Protein AF-A0A938VMI1-F1 (afdb_monomer)

Mean predicted aligned error: 4.38 Å

Solvent-accessible surface area (backbone atoms only — not comparable to full-atom values): 13864 Å² total; per-residue (Å²): 64,53,80,68,52,25,64,48,48,68,56,38,28,66,54,37,40,50,48,39,72,76,61,40,61,69,42,35,24,39,23,45,60,39,69,79,63,48,70,39,73,60,75,95,63,90,83,39,82,90,48,67,55,62,82,53,53,84,80,51,62,68,60,43,76,45,71,30,40,32,30,40,41,29,43,37,35,27,70,81,70,51,75,49,75,51,79,45,64,76,64,71,83,75,93,75,87,87,85,48,73,48,81,55,93,64,24,40,38,40,53,58,58,85,87,49,41,47,69,55,41,37,26,51,62,93,50,94,60,60,46,53,59,69,62,52,48,65,76,42,78,80,64,64,50,56,72,67,55,10,62,71,65,72,44,48,69,73,63,53,40,95,60,56,61,70,58,41,52,53,47,51,52,52,47,56,53,49,47,50,53,50,19,71,75,69,70,48,82,58,94,79,41,74,68,53,53,49,50,13,46,37,53,50,48,25,25,48,34,6,32,76,66,73,42,73,33,47,42,65,36,40,73,73,52,79,51,40,70,60,55,52,54,34,33,54,75,72,70,49,83,133

pLDDT: mean 93.37, std 6.46, range [59.44, 98.81]

Secondary structure (DSSP, 8-state):
-GGG-HHHHHHHHHHHHHHHHHH--EEEEEEEEE---SEEE--SS--SGGGGGGGGGGGS-SEEEP-S-SEEEEEEEETTS-EEEEEEESS--SS-----EEEETTEEEE---TT--PPPEEEETT-SSPPPHHHHHHH-TT----HHHHHHHTSSS-S-----HHHHHHHHHHHHHHHHHHHHHH-PPPSS-HHHHHHHHHHHHHHHHHHHHTS-EEHHHHHTSSS-HHHHHHHHHHT---

Nearest PDB structures (foldseek):
  6jw7-assembly1_A  TM=7.180E-01  e=5.966E-07  Streptomyces kanamyceticus
  8y7p-assembly1_B  TM=7.232E-01  e=1.203E-06  Homo sapiens
  8y7p-assembly1_A  TM=6.885E-01  e=6.706E-07  Homo sapiens
  1rye-assembly1_B  TM=7.931E-01  e=8.276E-06  Zymomonas mobilis
  2ixa-assembly1_A  TM=5.334E-01  e=2.133E-03  Elizabethkingia meningoseptica

Foldseek 3Di:
DLLVCPDCRVPQLVVLLVCCVVVNAWWKKAKAFDADCQKDAQDPDQDDQVSVCVVCSVVDDRIDGDDDTQWMWMWTAGPVRDIDIDTGHNPDDDPDDDWDKDDDPQWIWTDPDPLFQDAIFTDGPPRPGTDDFVVVCVVVVPQFDDPLLQVLQVHGDGRGGDDDNVSSVVSVVVVVVVQVVVCVVPVDDRPCDPVSSLSSSLVSQQNVLSNVVVHMDTSVCSVVVVRQPSVVVSCVVVVHDD

Radius of gyration: 20.07 Å; Cα contacts (8 Å, |Δi|>4): 365; chains: 1; bounding box: 46×48×52 Å

Structure (mmCIF, N/CA/C/O backbone):
data_AF-A0A938VMI1-F1
#
_entry.id   AF-A0A938VMI1-F1
#
loop_
_atom_site.group_PDB
_atom_site.id
_atom_site.type_symbol
_atom_site.label_atom_id
_atom_site.label_alt_id
_atom_site.label_comp_id
_atom_site.label_asym_id
_atom_site.label_entity_id
_atom_site.label_seq_id
_atom_site.pdbx_PDB_ins_code
_atom_site.Cartn_x
_atom_site.Cartn_y
_atom_s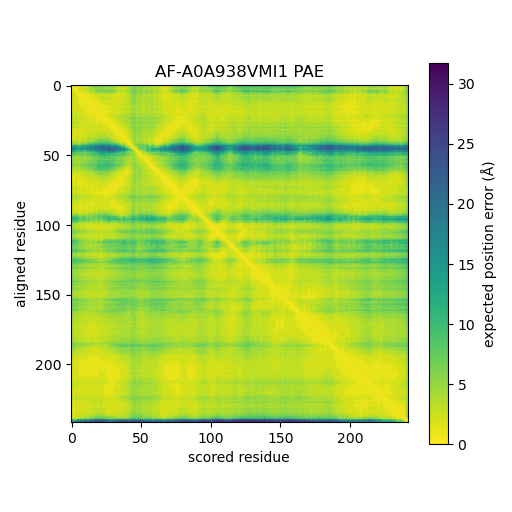ite.Cartn_z
_atom_site.occupancy
_atom_site.B_iso_or_equiv
_atom_site.auth_seq_id
_atom_site.auth_comp_id
_atom_site.auth_asym_id
_atom_site.auth_atom_id
_atom_site.pdbx_PDB_model_num
ATOM 1 N N . MET A 1 1 ? -5.163 6.632 17.325 1.00 88.19 1 MET A N 1
ATOM 2 C CA . MET A 1 1 ? -6.593 6.322 17.581 1.00 88.19 1 MET A CA 1
ATOM 3 C C . MET A 1 1 ? -7.317 5.953 16.284 1.00 88.19 1 MET A C 1
ATOM 5 O O . MET A 1 1 ? -6.674 6.039 15.243 1.00 88.19 1 MET A O 1
ATOM 9 N N . ARG A 1 2 ? -8.593 5.512 16.308 1.00 91.62 2 ARG A N 1
ATOM 10 C CA . ARG A 1 2 ? -9.396 5.252 15.080 1.00 91.62 2 ARG A CA 1
ATOM 11 C C . ARG A 1 2 ? -9.509 6.524 14.236 1.00 91.62 2 ARG A C 1
ATOM 13 O O . ARG A 1 2 ? -9.193 6.522 13.055 1.00 91.62 2 ARG A O 1
ATOM 20 N N . GLU A 1 3 ? -9.860 7.619 14.894 1.00 93.31 3 GLU A N 1
ATOM 21 C CA . GLU A 1 3 ? -10.013 8.971 14.358 1.00 93.31 3 GLU A CA 1
ATOM 22 C C . GLU A 1 3 ? -8.694 9.646 13.944 1.00 93.31 3 GLU A C 1
ATOM 24 O O . GLU A 1 3 ? -8.702 10.704 13.326 1.00 93.31 3 GLU A O 1
ATOM 29 N N . GLU A 1 4 ? -7.560 9.009 14.235 1.00 90.19 4 GLU A N 1
ATOM 30 C CA . GLU A 1 4 ? -6.220 9.436 13.813 1.00 90.19 4 GLU A CA 1
ATOM 31 C C . GLU A 1 4 ? -5.638 8.491 12.742 1.00 90.19 4 GLU A C 1
ATOM 33 O O . GLU A 1 4 ? -4.429 8.447 12.534 1.00 90.19 4 GLU A O 1
ATOM 38 N N . GLY A 1 5 ? -6.477 7.661 12.110 1.00 87.12 5 GLY A N 1
ATOM 39 C CA . GLY A 1 5 ? -6.099 6.729 11.043 1.00 87.12 5 GLY A CA 1
ATOM 40 C C . GLY A 1 5 ? -5.585 5.375 11.536 1.00 87.12 5 GLY A C 1
ATOM 41 O O . GLY A 1 5 ? -5.927 4.343 10.968 1.00 87.12 5 GLY A O 1
ATOM 42 N N . GLY A 1 6 ? -4.840 5.325 12.642 1.00 92.31 6 GLY A N 1
ATOM 43 C CA . GLY A 1 6 ? -4.289 4.068 13.157 1.00 92.31 6 GLY A CA 1
ATOM 44 C C . GLY A 1 6 ? -3.288 3.393 12.198 1.00 92.31 6 GLY A C 1
ATOM 45 O O . GLY A 1 6 ? -3.118 3.807 11.054 1.00 92.31 6 GLY A O 1
ATOM 46 N N . PRO A 1 7 ? -2.591 2.336 12.646 1.00 92.38 7 PRO A N 1
ATOM 47 C CA . PRO A 1 7 ? -1.470 1.781 11.883 1.00 92.38 7 PRO A CA 1
ATOM 48 C C . PRO A 1 7 ? -1.915 0.996 10.638 1.00 92.38 7 PRO A C 1
ATOM 50 O O . PRO A 1 7 ? -1.190 0.944 9.649 1.00 92.38 7 PRO A O 1
ATOM 53 N N . ILE A 1 8 ? -3.108 0.391 10.675 1.00 96.12 8 ILE A N 1
ATOM 54 C CA . ILE A 1 8 ? -3.644 -0.382 9.551 1.00 96.12 8 ILE A CA 1
ATOM 55 C C . ILE A 1 8 ? -4.000 0.518 8.371 1.00 96.12 8 ILE A C 1
ATOM 57 O O . ILE A 1 8 ? -3.700 0.146 7.243 1.00 96.12 8 ILE A O 1
ATOM 61 N N . LEU A 1 9 ? -4.603 1.690 8.600 1.00 95.12 9 LEU A N 1
ATOM 62 C CA . LEU A 1 9 ? -4.879 2.621 7.506 1.00 95.12 9 LEU A CA 1
ATOM 63 C C . LEU A 1 9 ? -3.581 3.236 6.984 1.00 95.12 9 LEU A C 1
ATOM 65 O O . LEU A 1 9 ? -3.351 3.195 5.783 1.00 95.12 9 LEU A O 1
ATOM 69 N N . ASP A 1 10 ? -2.721 3.723 7.882 1.00 92.44 10 ASP A N 1
ATOM 70 C CA . ASP A 1 10 ? -1.451 4.379 7.542 1.00 92.44 10 ASP A CA 1
ATOM 71 C C . ASP A 1 10 ? -0.562 3.507 6.638 1.00 92.44 10 ASP A C 1
ATOM 73 O O . ASP A 1 10 ? -0.126 3.932 5.573 1.00 92.44 10 ASP A O 1
ATOM 77 N N . VAL A 1 11 ? -0.361 2.237 7.004 1.00 91.12 11 VAL A N 1
ATOM 78 C CA . VAL A 1 11 ? 0.490 1.316 6.230 1.00 91.12 11 VAL A CA 1
ATOM 79 C C . VAL A 1 11 ? -0.291 0.580 5.141 1.00 91.12 11 VAL A C 1
ATOM 81 O O . VAL A 1 11 ? 0.245 0.255 4.075 1.00 91.12 11 VAL A O 1
ATOM 84 N N . GLY A 1 12 ? -1.559 0.270 5.401 1.00 94.88 12 GLY A N 1
ATOM 85 C CA . GLY A 1 12 ? -2.372 -0.564 4.526 1.00 94.88 12 GLY A CA 1
ATOM 86 C C . GLY A 1 12 ? -2.640 0.082 3.177 1.00 94.88 12 GLY A C 1
ATOM 87 O O . GLY A 1 12 ? -2.581 -0.618 2.168 1.00 94.88 12 GLY A O 1
ATOM 88 N N . VAL A 1 13 ? -2.851 1.401 3.129 1.00 95.81 13 VAL A N 1
ATOM 89 C CA . VAL A 1 13 ? -3.166 2.102 1.872 1.00 95.81 13 VAL A CA 1
ATOM 90 C C . VAL A 1 13 ? -2.062 1.964 0.829 1.00 95.81 13 VAL A C 1
ATOM 92 O O . VAL A 1 13 ? -2.366 1.772 -0.340 1.00 95.81 13 VAL A O 1
ATOM 95 N N . HIS A 1 14 ? -0.792 1.939 1.240 1.00 93.06 14 HIS A N 1
ATOM 96 C CA . HIS A 1 14 ? 0.329 1.720 0.323 1.00 93.06 14 HIS A CA 1
ATOM 97 C C . HIS A 1 14 ? 0.309 0.323 -0.315 1.00 93.06 14 HIS A C 1
ATOM 99 O O . HIS A 1 14 ? 0.722 0.148 -1.458 1.00 93.06 14 HIS A O 1
ATOM 105 N N . ASN A 1 15 ? -0.158 -0.688 0.422 1.00 93.88 15 ASN A N 1
ATOM 106 C CA . ASN A 1 15 ? -0.288 -2.047 -0.104 1.00 93.88 15 ASN A CA 1
ATOM 107 C C . ASN A 1 15 ? -1.552 -2.184 -0.962 1.00 93.88 15 ASN A C 1
ATOM 109 O O . ASN A 1 15 ? -1.525 -2.870 -1.980 1.00 93.88 15 ASN A O 1
ATOM 113 N N . ALA A 1 16 ? -2.646 -1.524 -0.570 1.00 96.38 16 ALA A N 1
ATOM 114 C CA . ALA A 1 16 ? -3.877 -1.486 -1.349 1.00 96.38 16 ALA A CA 1
ATOM 115 C C . ALA A 1 16 ? -3.666 -0.821 -2.714 1.00 96.38 16 ALA A C 1
ATOM 117 O O . ALA A 1 16 ? -4.091 -1.382 -3.719 1.00 96.38 16 ALA A O 1
ATOM 118 N N . ASP A 1 17 ? -2.966 0.312 -2.751 1.00 96.00 17 ASP A N 1
ATOM 119 C CA . ASP A 1 17 ? -2.591 1.012 -3.981 1.00 96.00 17 ASP A CA 1
ATOM 120 C C . ASP A 1 17 ? -1.840 0.087 -4.953 1.00 96.00 17 ASP A C 1
ATOM 122 O O . ASP A 1 17 ? -2.288 -0.133 -6.077 1.00 96.00 17 ASP A O 1
ATOM 126 N N . LEU A 1 18 ? -0.788 -0.595 -4.486 1.00 93.38 18 LEU A N 1
ATOM 127 C CA . LEU A 1 18 ? -0.074 -1.564 -5.321 1.00 93.38 18 LEU A CA 1
ATOM 128 C C . LEU A 1 18 ? -0.940 -2.724 -5.806 1.00 93.38 18 LEU A C 1
ATOM 130 O O . LEU A 1 18 ? -0.780 -3.180 -6.937 1.00 93.38 18 LEU A O 1
ATOM 134 N N . LEU A 1 19 ? -1.817 -3.252 -4.955 1.00 95.31 19 LEU A N 1
ATOM 135 C CA . LEU A 1 19 ? -2.710 -4.337 -5.351 1.00 95.31 19 LEU A CA 1
ATOM 136 C C . LEU A 1 19 ? -3.664 -3.878 -6.457 1.00 95.31 19 LEU A C 1
ATOM 138 O O . LEU A 1 19 ? -3.879 -4.623 -7.410 1.00 95.31 19 LE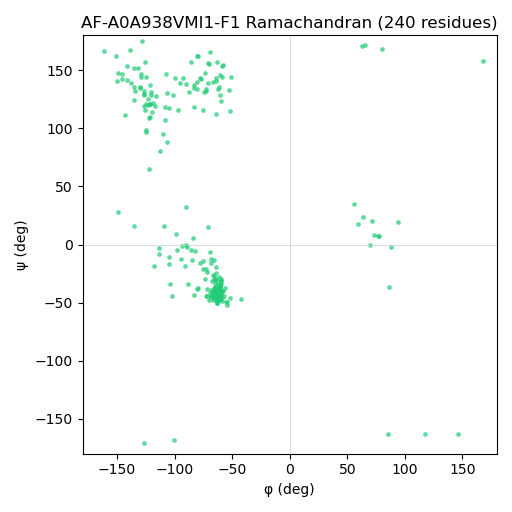U A O 1
ATOM 142 N N . LEU A 1 20 ? -4.192 -2.656 -6.362 1.00 96.69 20 LEU A N 1
ATOM 143 C CA . LEU A 1 20 ? -5.036 -2.064 -7.398 1.00 96.69 20 LEU A CA 1
ATOM 144 C C . LEU A 1 20 ? -4.249 -1.797 -8.686 1.00 96.69 20 LEU A C 1
ATOM 146 O O . LEU A 1 20 ? -4.737 -2.122 -9.767 1.00 96.69 20 LEU A O 1
ATOM 150 N N . TYR A 1 21 ? -3.021 -1.286 -8.580 1.00 95.06 21 TYR A N 1
ATOM 151 C CA . TYR A 1 21 ? -2.132 -1.065 -9.721 1.00 95.06 21 TYR A CA 1
ATOM 152 C C . TYR A 1 21 ? -1.804 -2.372 -10.460 1.00 95.06 21 TYR A C 1
ATOM 154 O O . TYR A 1 21 ? -1.886 -2.446 -11.686 1.00 95.06 21 TYR A O 1
ATOM 162 N N . LEU A 1 22 ? -1.463 -3.432 -9.719 1.00 93.12 22 LEU A N 1
ATOM 163 C CA . LEU A 1 22 ? -1.022 -4.706 -10.292 1.00 93.12 22 LEU A CA 1
ATOM 164 C C . LEU A 1 22 ? -2.177 -5.594 -10.771 1.00 93.12 22 LEU A C 1
ATOM 166 O O . LEU A 1 22 ? -2.030 -6.300 -11.768 1.00 93.12 22 LEU A O 1
ATOM 170 N N . LEU A 1 23 ? -3.298 -5.619 -10.044 1.00 95.38 23 LEU A N 1
ATOM 171 C CA . LEU A 1 23 ? -4.375 -6.603 -10.239 1.00 95.38 23 LEU A CA 1
ATOM 172 C C . LEU A 1 23 ? -5.683 -5.980 -10.751 1.00 95.38 23 LEU A C 1
ATOM 174 O O . LEU A 1 23 ? -6.607 -6.708 -11.137 1.00 95.38 23 LEU A O 1
ATOM 178 N N . GLY A 1 24 ? -5.748 -4.649 -10.804 1.00 96.19 24 GLY A N 1
ATOM 179 C CA . GLY A 1 24 ? -6.891 -3.883 -11.277 1.00 96.19 24 GLY A CA 1
ATOM 180 C C . GLY A 1 24 ? -7.955 -3.632 -10.201 1.00 96.19 24 GLY A C 1
ATOM 181 O O . GLY A 1 24 ? -7.702 -3.782 -9.005 1.00 96.19 24 GLY A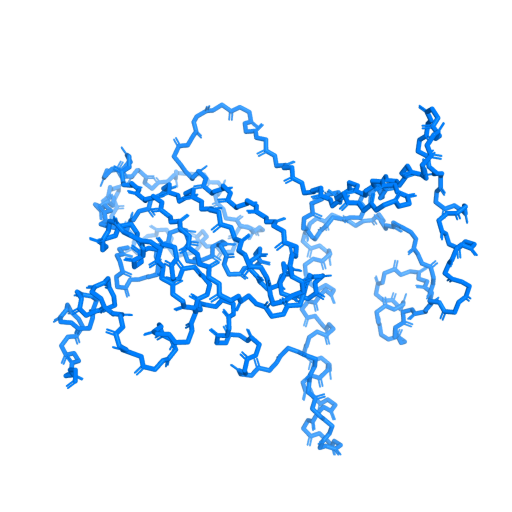 O 1
ATOM 182 N N . PRO A 1 25 ? -9.178 -3.244 -10.610 1.00 97.12 25 PRO A N 1
ATOM 183 C CA . PRO A 1 25 ? -10.235 -2.862 -9.680 1.00 97.12 25 PRO A CA 1
ATOM 184 C C . PRO A 1 25 ? -10.661 -4.002 -8.751 1.00 97.12 25 PRO A C 1
ATOM 186 O O . PRO A 1 25 ? -10.935 -5.125 -9.191 1.00 97.12 25 PRO A O 1
ATOM 189 N N . LEU A 1 26 ? -10.782 -3.693 -7.463 1.00 98.31 26 LEU A N 1
ATOM 190 C CA . LEU A 1 26 ? -11.306 -4.604 -6.455 1.00 98.31 26 LEU A CA 1
ATOM 191 C C . LEU A 1 26 ? -12.841 -4.566 -6.439 1.00 98.31 26 LEU A C 1
ATOM 193 O O . LEU A 1 26 ? -13.437 -3.497 -6.486 1.00 98.31 26 LEU A O 1
ATOM 197 N N . ARG A 1 27 ? -13.481 -5.735 -6.342 1.00 98.44 27 ARG A N 1
ATOM 198 C CA . ARG A 1 27 ? -14.946 -5.868 -6.320 1.00 98.44 27 ARG A CA 1
ATOM 199 C C . ARG A 1 27 ? -15.485 -6.117 -4.915 1.00 98.44 27 ARG A C 1
ATOM 201 O O . ARG A 1 27 ? -16.524 -5.582 -4.538 1.00 98.44 27 ARG A O 1
ATOM 208 N N . ARG A 1 28 ? -14.847 -7.004 -4.147 1.00 98.31 28 ARG A N 1
ATOM 209 C CA . ARG A 1 28 ? -15.366 -7.445 -2.843 1.00 98.31 28 ARG A CA 1
ATOM 210 C C . ARG A 1 28 ? -14.250 -7.811 -1.877 1.00 98.31 28 ARG A C 1
ATOM 212 O O . ARG A 1 28 ? -13.226 -8.346 -2.291 1.00 98.31 28 ARG A O 1
ATOM 219 N N . VAL A 1 29 ? -14.507 -7.571 -0.594 1.00 98.62 29 VAL A N 1
ATOM 220 C CA . VAL A 1 29 ? -13.624 -7.910 0.523 1.00 98.62 29 VAL A CA 1
ATOM 221 C C . VAL A 1 29 ? -14.368 -8.758 1.548 1.00 98.62 29 VAL A C 1
ATOM 223 O O . VAL A 1 29 ? -15.557 -8.545 1.789 1.00 98.62 29 VAL A O 1
ATOM 226 N N . SER A 1 30 ? -13.667 -9.710 2.160 1.00 98.69 30 SER A N 1
ATOM 227 C CA . SER A 1 30 ? -14.078 -10.360 3.406 1.00 98.69 30 SER A CA 1
ATOM 228 C C . SER A 1 30 ? -12.943 -10.238 4.416 1.00 98.69 30 SER A C 1
ATOM 230 O O . SER A 1 30 ? -11.870 -10.789 4.179 1.00 98.69 30 SER A O 1
ATOM 232 N N . GLY A 1 31 ? -13.165 -9.527 5.520 1.00 98.12 31 GLY A N 1
ATOM 233 C CA . GLY A 1 31 ? -12.114 -9.149 6.466 1.00 98.12 31 GLY A CA 1
ATOM 234 C C . GLY A 1 31 ? -12.381 -9.563 7.911 1.00 98.12 31 GLY A C 1
ATOM 235 O O . GLY A 1 31 ? -13.521 -9.753 8.328 1.00 98.12 31 GLY A O 1
ATOM 236 N N . GLN A 1 32 ? -11.301 -9.682 8.680 1.00 98.50 32 GLN A N 1
ATOM 237 C CA . GLN A 1 32 ? -11.298 -9.734 10.139 1.00 98.50 32 GLN A CA 1
ATOM 238 C C . GLN A 1 32 ? -10.275 -8.732 10.659 1.00 98.50 32 GLN A C 1
ATOM 240 O O . GLN A 1 32 ? -9.149 -8.673 10.166 1.00 98.50 32 GLN A O 1
ATOM 245 N N . ALA A 1 33 ? -10.661 -7.969 11.675 1.00 98.06 33 ALA A N 1
ATOM 246 C CA . ALA A 1 33 ? -9.811 -6.965 12.288 1.00 98.06 33 ALA A CA 1
ATOM 247 C C . ALA A 1 33 ? -9.788 -7.138 13.804 1.00 98.06 33 ALA A C 1
ATOM 249 O O . ALA A 1 33 ? -10.779 -7.548 14.414 1.00 98.06 33 ALA A O 1
ATOM 250 N N . ARG A 1 34 ? -8.650 -6.824 14.422 1.00 97.50 34 ARG A N 1
ATOM 251 C CA . ARG A 1 34 ? -8.477 -6.896 15.871 1.00 97.50 34 ARG A CA 1
ATOM 252 C C . ARG A 1 34 ? -7.554 -5.788 16.362 1.00 97.50 34 ARG A C 1
ATOM 254 O O . ARG A 1 34 ? -6.610 -5.406 15.680 1.00 97.50 34 ARG A O 1
ATOM 261 N N . LEU A 1 35 ? -7.838 -5.303 17.566 1.00 97.50 35 LEU A N 1
ATOM 262 C CA . LEU A 1 35 ? -6.883 -4.579 18.397 1.00 97.50 35 LEU A CA 1
ATOM 263 C C . LEU A 1 35 ? -6.276 -5.572 19.395 1.00 97.50 35 LEU A C 1
ATOM 265 O O . LEU A 1 35 ? -6.998 -6.146 20.216 1.00 97.50 35 LEU A O 1
ATOM 269 N N . SER A 1 36 ? -4.974 -5.808 19.289 1.00 96.94 36 SER A N 1
ATOM 270 C CA . SER A 1 36 ? -4.212 -6.698 20.161 1.00 96.94 36 SER A CA 1
ATOM 271 C C . SER A 1 36 ? -3.371 -5.929 21.180 1.00 96.94 36 SER A C 1
ATOM 273 O O . SER A 1 36 ? -3.247 -6.400 22.307 1.00 96.94 36 SER A O 1
ATOM 275 N N . GLU A 1 37 ? -2.852 -4.748 20.825 1.00 96.00 37 GLU A N 1
ATOM 276 C CA . GLU A 1 37 ? -2.005 -3.911 21.688 1.00 96.00 37 GLU A CA 1
ATOM 277 C C . GLU A 1 37 ? -2.737 -2.602 22.063 1.00 96.00 37 GLU A C 1
ATOM 279 O O . GLU A 1 37 ? -2.514 -1.556 21.432 1.00 96.00 37 GLU A O 1
ATOM 284 N N . PRO A 1 38 ? -3.645 -2.638 23.065 1.00 95.81 38 PRO A N 1
ATOM 285 C CA . PRO A 1 38 ? -4.455 -1.486 23.468 1.00 95.81 38 PRO A CA 1
ATOM 286 C C . PRO A 1 38 ? -3.659 -0.416 24.223 1.00 95.81 38 PRO A C 1
ATOM 288 O O . PRO A 1 38 ? -4.076 0.736 24.249 1.00 95.81 38 PRO A O 1
ATOM 291 N N . GLU A 1 39 ? -2.512 -0.762 24.809 1.00 95.38 39 GLU A N 1
ATOM 292 C CA . GLU A 1 39 ? -1.617 0.182 25.481 1.00 95.38 39 GLU A CA 1
ATOM 293 C C . GLU A 1 39 ? -0.244 0.140 24.816 1.00 95.38 39 GLU A C 1
ATOM 295 O O . GLU A 1 39 ? 0.401 -0.905 24.769 1.00 95.38 39 GLU A O 1
ATOM 300 N N . ARG A 1 40 ? 0.220 1.278 24.296 1.00 91.00 40 ARG A N 1
ATOM 301 C CA . ARG A 1 40 ? 1.471 1.358 23.532 1.00 91.00 40 ARG A CA 1
ATOM 302 C C . ARG A 1 40 ? 2.446 2.308 24.195 1.00 91.00 40 ARG A C 1
ATOM 304 O O . ARG A 1 40 ? 2.107 3.451 24.489 1.00 91.00 40 ARG A O 1
ATOM 311 N N . LEU A 1 41 ? 3.670 1.841 24.403 1.00 89.38 41 LEU A N 1
ATOM 312 C CA . LEU A 1 41 ? 4.745 2.659 24.953 1.00 89.38 41 LEU A CA 1
ATOM 313 C C . LEU A 1 41 ? 5.356 3.526 23.856 1.00 89.38 41 LEU A C 1
ATOM 315 O O . LEU A 1 41 ? 5.695 3.019 22.787 1.00 89.38 41 LEU A O 1
ATOM 319 N N . VAL A 1 42 ? 5.566 4.812 24.137 1.00 86.12 42 VAL A N 1
ATOM 320 C CA . VAL A 1 42 ? 6.331 5.677 23.233 1.00 86.12 42 VAL A CA 1
ATOM 321 C C . VAL A 1 42 ? 7.823 5.353 23.379 1.00 86.12 42 VAL A C 1
ATOM 323 O O . VAL A 1 42 ? 8.399 5.547 24.460 1.00 86.12 42 VAL A O 1
ATOM 326 N N . PRO A 1 43 ? 8.480 4.847 22.319 1.00 80.94 43 PRO A N 1
ATOM 327 C CA . PRO A 1 43 ? 9.865 4.410 22.397 1.00 80.94 43 PRO A CA 1
ATOM 328 C C . PRO A 1 43 ? 10.822 5.584 22.648 1.00 80.94 43 PRO A C 1
ATOM 330 O O . PRO A 1 43 ? 10.716 6.663 22.060 1.00 80.94 43 PRO A O 1
ATOM 333 N N . GLN A 1 44 ? 11.820 5.340 23.500 1.00 74.50 44 GLN A N 1
ATOM 334 C CA . GLN A 1 44 ? 12.831 6.328 23.905 1.00 74.50 44 GLN A CA 1
ATOM 335 C C . GLN A 1 44 ? 14.015 6.444 22.916 1.00 74.50 44 GLN A C 1
ATOM 337 O O . GLN A 1 44 ? 14.971 7.165 23.187 1.00 74.50 44 GLN A O 1
ATOM 342 N N . GLY A 1 45 ? 13.968 5.748 21.770 1.00 68.62 45 GLY A N 1
ATOM 343 C CA . GLY A 1 45 ? 15.026 5.707 20.748 1.00 68.62 45 GLY A CA 1
ATOM 344 C C . GLY A 1 45 ? 14.536 6.059 19.339 1.00 68.62 45 GLY A C 1
ATOM 345 O O . GLY A 1 45 ? 13.399 6.510 19.167 1.00 68.62 45 GLY A O 1
ATOM 346 N N . ALA A 1 46 ? 15.395 5.866 18.333 1.00 61.81 46 ALA A N 1
ATOM 347 C CA . ALA A 1 46 ? 15.036 6.064 16.929 1.00 61.81 46 ALA A CA 1
ATOM 348 C C . ALA A 1 46 ? 13.950 5.060 16.522 1.00 61.81 46 ALA A C 1
ATOM 350 O O . ALA A 1 46 ? 14.185 3.854 16.500 1.00 61.81 46 ALA A O 1
ATOM 351 N N . ALA A 1 47 ? 12.750 5.565 16.249 1.00 65.56 47 ALA A N 1
ATOM 352 C CA . ALA A 1 47 ? 11.563 4.747 15.993 1.00 65.56 47 ALA A CA 1
ATOM 353 C C . ALA A 1 47 ? 10.756 5.233 14.782 1.00 65.56 47 ALA A C 1
ATOM 355 O O . ALA A 1 47 ? 9.593 4.882 14.630 1.00 65.56 47 ALA A O 1
ATOM 356 N N . SER A 1 48 ? 11.353 6.077 13.936 1.00 71.69 48 SER A N 1
ATOM 357 C CA . SER A 1 48 ? 10.673 6.662 12.781 1.00 71.69 48 SER A CA 1
ATOM 358 C C . SER A 1 48 ? 11.489 6.540 11.501 1.00 71.69 48 SER A C 1
ATOM 360 O O . SER A 1 48 ? 12.722 6.525 11.579 1.00 71.69 48 SER A O 1
ATOM 362 N N . PRO A 1 49 ? 10.833 6.492 10.324 1.00 70.56 49 PRO A N 1
ATOM 363 C CA . PRO A 1 49 ? 11.520 6.526 9.038 1.00 70.56 49 PRO A CA 1
ATOM 364 C C . PRO A 1 49 ? 12.486 7.715 8.973 1.00 70.56 49 PRO A C 1
ATOM 366 O O . PRO A 1 49 ? 12.085 8.873 9.094 1.00 70.56 49 PRO A O 1
ATOM 369 N N . GLY A 1 50 ? 13.786 7.421 8.880 1.00 73.00 50 GLY A N 1
ATOM 370 C CA . GLY A 1 50 ? 14.843 8.436 8.844 1.00 73.00 50 GLY A CA 1
ATOM 371 C C . GLY A 1 50 ? 14.914 9.376 10.060 1.00 73.00 50 GLY A C 1
ATOM 372 O O . GLY A 1 50 ? 15.506 10.444 9.939 1.00 73.00 50 GLY A O 1
ATOM 373 N N . GLY A 1 51 ? 14.307 9.028 11.204 1.00 80.25 51 GLY A N 1
ATOM 374 C CA . GLY A 1 51 ? 14.286 9.872 12.409 1.00 80.25 51 GLY A CA 1
ATOM 375 C C . GLY A 1 51 ? 13.290 11.043 12.366 1.00 80.25 51 GLY A C 1
ATOM 376 O O . GLY A 1 51 ? 13.284 11.881 13.268 1.00 80.25 51 GLY A O 1
ATOM 377 N N . PHE A 1 52 ? 12.432 11.126 11.341 1.00 81.44 52 PHE A N 1
ATOM 378 C CA . PHE A 1 52 ? 11.567 12.287 11.104 1.00 81.44 52 PHE A CA 1
ATOM 379 C C . PHE A 1 52 ? 10.631 12.633 12.276 1.00 81.44 52 PHE A C 1
ATOM 381 O O . PHE A 1 52 ? 10.445 13.813 12.588 1.00 81.44 52 PHE A O 1
ATOM 388 N N . TYR A 1 53 ? 10.055 11.629 12.947 1.00 82.00 53 TYR A N 1
ATOM 389 C CA . TYR A 1 53 ? 9.069 11.863 14.010 1.00 82.00 53 TYR A CA 1
ATOM 390 C C . TYR A 1 53 ? 9.688 12.109 15.389 1.00 82.00 53 TYR A C 1
ATOM 392 O O . TYR A 1 53 ? 8.971 12.449 16.327 1.00 82.00 53 TYR A O 1
ATOM 400 N N . GLU A 1 54 ? 11.011 12.005 15.542 1.00 85.81 54 GLU A N 1
ATOM 401 C CA . GLU A 1 54 ? 11.666 12.174 16.846 1.00 85.81 54 GLU A CA 1
ATOM 402 C C . GLU A 1 54 ? 11.418 13.555 17.461 1.00 85.81 54 GLU A C 1
ATOM 404 O O . GLU A 1 54 ? 11.308 13.681 18.681 1.00 85.81 54 GLU A O 1
ATOM 409 N N . ARG A 1 55 ? 11.264 14.579 16.613 1.00 85.69 55 ARG A N 1
ATOM 410 C CA . ARG A 1 55 ? 10.952 15.951 17.034 1.00 85.69 55 ARG A CA 1
ATOM 411 C C . ARG A 1 55 ? 9.589 16.096 17.716 1.00 85.69 55 ARG A C 1
ATOM 413 O O . ARG A 1 55 ? 9.431 17.013 18.506 1.00 85.69 55 ARG A O 1
ATOM 420 N N . PHE A 1 56 ? 8.643 15.198 17.434 1.00 84.94 56 PHE A N 1
ATOM 421 C CA . PHE A 1 56 ? 7.301 15.208 18.021 1.00 84.94 56 PHE A CA 1
ATOM 422 C C . PHE A 1 56 ? 7.206 14.332 19.275 1.00 84.94 56 PHE A C 1
ATOM 424 O O . PHE A 1 56 ? 6.157 14.268 19.900 1.00 84.94 56 PHE A O 1
ATOM 431 N N . ARG A 1 57 ? 8.286 13.643 19.684 1.00 83.25 57 ARG A N 1
ATOM 432 C CA . ARG A 1 57 ? 8.251 12.696 20.815 1.00 83.25 57 ARG A CA 1
ATOM 433 C C . ARG A 1 57 ? 7.741 13.342 22.108 1.00 83.25 57 ARG A C 1
ATOM 435 O O . ARG A 1 57 ? 7.039 12.690 22.869 1.00 83.25 57 ARG A O 1
ATOM 442 N N . GLY A 1 58 ? 8.102 14.604 22.351 1.00 84.94 58 GLY A N 1
ATOM 443 C CA . GLY A 1 58 ? 7.669 15.352 23.535 1.00 84.94 58 GLY A CA 1
ATOM 444 C C . GLY A 1 58 ? 6.176 15.691 23.554 1.00 84.94 58 GLY A C 1
ATOM 445 O O . GLY A 1 58 ? 5.656 16.006 24.621 1.00 84.94 58 GLY A O 1
ATOM 446 N N . ASP A 1 59 ? 5.499 15.591 22.409 1.00 88.81 59 ASP A N 1
ATOM 447 C CA . ASP A 1 59 ? 4.074 15.899 22.270 1.00 88.81 59 ASP A CA 1
ATOM 448 C C . ASP A 1 59 ? 3.189 14.699 22.643 1.00 88.81 59 ASP A C 1
ATOM 450 O O . ASP A 1 59 ? 1.986 14.855 22.851 1.00 88.81 59 ASP A O 1
ATOM 454 N N . PHE A 1 60 ? 3.773 13.501 22.762 1.00 85.31 60 PHE A N 1
ATOM 455 C CA . PHE A 1 60 ? 3.043 12.279 23.086 1.00 85.31 60 PHE A CA 1
ATOM 456 C C . PHE A 1 60 ? 3.165 11.904 24.570 1.00 85.31 60 PHE A C 1
ATOM 458 O O . PHE A 1 60 ? 4.238 12.036 25.169 1.00 85.31 60 PHE A O 1
ATOM 465 N N . PRO A 1 61 ? 2.090 11.369 25.181 1.00 90.31 61 PRO A N 1
ATOM 466 C CA . PRO A 1 61 ? 2.182 10.765 26.504 1.00 90.31 61 PRO A CA 1
ATOM 467 C C . PRO A 1 61 ? 3.103 9.538 26.470 1.00 90.31 61 PRO A C 1
ATOM 469 O O . PRO A 1 61 ? 3.259 8.892 25.439 1.00 90.31 61 PRO A O 1
ATOM 472 N N . ALA A 1 62 ? 3.672 9.156 27.616 1.00 89.56 62 ALA A N 1
ATOM 473 C CA . ALA A 1 62 ? 4.542 7.976 27.701 1.00 89.56 62 ALA A CA 1
ATOM 474 C C . ALA A 1 62 ? 3.838 6.669 27.279 1.00 89.56 62 ALA A C 1
ATOM 476 O O . ALA A 1 62 ? 4.488 5.752 26.773 1.00 89.56 62 ALA A O 1
ATOM 477 N N . VAL A 1 63 ? 2.519 6.606 27.487 1.00 92.56 63 VAL A N 1
ATOM 478 C CA . VAL A 1 63 ? 1.647 5.503 27.080 1.00 92.56 63 VAL A CA 1
ATOM 479 C C . VAL A 1 63 ? 0.489 6.072 26.269 1.00 92.56 63 VAL A C 1
ATOM 481 O O . VAL A 1 63 ? -0.196 6.986 26.727 1.00 92.56 63 VAL A O 1
ATOM 484 N N . VAL A 1 64 ? 0.261 5.512 25.087 1.00 91.75 64 VAL A N 1
ATOM 485 C CA . VAL A 1 64 ? -0.881 5.812 24.223 1.00 91.75 64 VAL A CA 1
ATOM 486 C C . VAL A 1 64 ? -1.906 4.694 24.371 1.00 91.75 64 VAL A C 1
ATOM 488 O O . VAL A 1 64 ? -1.570 3.520 24.226 1.00 91.75 64 VAL A O 1
ATOM 491 N N . GLN A 1 65 ? -3.155 5.061 24.644 1.00 94.75 65 GLN A N 1
ATOM 492 C CA . GLN A 1 65 ? -4.288 4.138 24.602 1.00 94.75 65 GLN A CA 1
ATOM 493 C C . GLN A 1 65 ? -4.741 4.033 23.150 1.00 94.75 65 GLN A C 1
ATOM 495 O O . GLN A 1 65 ? -5.087 5.048 22.565 1.00 94.75 65 GLN A O 1
ATOM 500 N N . ALA A 1 66 ? -4.690 2.855 22.541 1.00 95.31 66 ALA A N 1
ATOM 501 C CA . ALA A 1 66 ? -5.073 2.651 21.151 1.00 95.31 66 ALA A CA 1
ATOM 502 C C . ALA A 1 66 ? -6.528 2.179 21.046 1.00 95.31 66 ALA A C 1
ATOM 504 O O . ALA A 1 66 ? -6.975 1.324 21.802 1.00 95.31 66 ALA A O 1
ATOM 505 N N . THR A 1 67 ? -7.259 2.708 20.065 1.00 95.12 67 THR A N 1
ATOM 506 C CA . THR A 1 67 ? -8.630 2.277 19.723 1.00 95.12 67 THR A CA 1
ATOM 507 C C . THR A 1 67 ? -8.743 1.704 18.308 1.00 95.12 67 THR A C 1
ATOM 509 O O . THR A 1 67 ? -9.703 0.999 17.992 1.00 95.12 67 THR A O 1
ATOM 512 N N . ALA A 1 68 ? -7.766 1.998 17.444 1.00 96.44 68 ALA A N 1
ATOM 513 C CA . ALA A 1 68 ? -7.706 1.482 16.080 1.00 96.44 68 ALA A CA 1
ATOM 514 C C . ALA A 1 68 ? -7.153 0.053 16.059 1.00 96.44 68 ALA A C 1
ATOM 516 O O . ALA A 1 68 ? -6.166 -0.195 16.755 1.00 96.44 68 ALA A O 1
ATOM 517 N N . PRO A 1 69 ? -7.705 -0.852 15.232 1.00 97.31 69 PRO A N 1
ATOM 518 C CA . PRO A 1 69 ? -7.109 -2.161 14.996 1.00 97.31 69 PRO A CA 1
ATOM 519 C C . PRO A 1 69 ? -5.625 -2.068 14.613 1.00 97.31 69 PRO A C 1
ATOM 521 O O . PRO A 1 69 ? -5.200 -1.138 13.925 1.00 97.31 69 PRO A O 1
ATOM 524 N N . ASP A 1 70 ? -4.841 -3.040 15.066 1.00 97.06 70 ASP A N 1
ATOM 525 C CA . ASP A 1 70 ? -3.447 -3.271 14.663 1.00 97.06 70 ASP A CA 1
ATOM 526 C C . ASP A 1 70 ? -3.265 -4.579 13.899 1.00 97.06 70 ASP A C 1
ATOM 528 O O . ASP A 1 70 ? -2.174 -4.838 13.399 1.00 97.06 70 ASP A O 1
ATOM 532 N N . ILE A 1 71 ? -4.332 -5.359 13.747 1.00 97.75 71 ILE A N 1
ATOM 533 C CA . ILE A 1 71 ? -4.367 -6.547 12.908 1.00 97.75 71 ILE A CA 1
ATOM 534 C C . ILE A 1 71 ? -5.543 -6.423 11.943 1.00 97.75 71 ILE A C 1
ATOM 536 O O . ILE A 1 71 ? -6.675 -6.187 12.372 1.00 97.75 71 ILE A O 1
ATOM 540 N N . LEU A 1 72 ? -5.282 -6.623 10.653 1.00 98.38 72 LEU A N 1
ATOM 541 C CA . LEU A 1 72 ? -6.275 -6.793 9.598 1.00 98.38 72 LEU A CA 1
ATOM 542 C C . LEU A 1 72 ? -5.851 -7.957 8.704 1.00 98.38 72 LEU A C 1
ATOM 544 O O . LEU A 1 72 ? -4.761 -7.959 8.138 1.00 98.38 72 LEU A O 1
ATOM 548 N N . MET A 1 73 ? -6.736 -8.934 8.554 1.00 98.25 73 MET A N 1
ATOM 549 C CA . MET A 1 73 ? -6.583 -10.044 7.619 1.00 98.25 73 MET A CA 1
ATOM 550 C C . MET A 1 73 ? -7.791 -10.045 6.702 1.00 98.25 73 MET A C 1
ATOM 552 O O . MET A 1 73 ? -8.926 -10.057 7.184 1.00 98.25 73 MET A O 1
ATOM 556 N N . MET A 1 74 ? -7.577 -10.015 5.391 1.00 98.50 74 MET A N 1
ATOM 557 C CA . MET A 1 74 ? -8.689 -9.970 4.454 1.00 98.50 74 MET A CA 1
ATOM 558 C C . MET A 1 74 ? -8.431 -10.718 3.156 1.00 98.50 74 MET A C 1
ATOM 560 O O . MET A 1 74 ? -7.346 -10.670 2.581 1.00 98.50 74 MET A O 1
ATOM 564 N N . HIS A 1 75 ? -9.492 -11.361 2.682 1.00 98.62 75 HIS A N 1
ATOM 565 C CA . HIS A 1 75 ? -9.574 -11.935 1.354 1.00 98.62 75 HIS A CA 1
ATOM 566 C C . HIS A 1 75 ? -10.130 -10.903 0.373 1.00 98.62 75 HIS A C 1
ATOM 568 O O . HIS A 1 75 ? -11.093 -10.191 0.681 1.00 98.62 75 HIS A O 1
ATOM 574 N N . LEU A 1 76 ? -9.527 -10.852 -0.809 1.00 98.69 76 LEU A N 1
ATOM 575 C CA . LEU A 1 76 ? -9.772 -9.857 -1.841 1.00 98.69 76 LEU A CA 1
ATOM 576 C C . LEU A 1 76 ? -10.255 -10.542 -3.115 1.00 98.69 76 LEU A C 1
ATOM 578 O O . LEU A 1 76 ? -9.628 -11.483 -3.597 1.00 98.69 76 LEU A O 1
ATOM 582 N N . GLU A 1 77 ? -11.340 -10.038 -3.694 1.00 98.62 77 GLU A N 1
ATOM 583 C CA . GLU A 1 77 ? -11.860 -10.508 -4.974 1.00 98.62 77 GLU A CA 1
ATOM 584 C C . GLU A 1 77 ? -11.872 -9.360 -5.982 1.00 98.62 77 GLU A C 1
ATOM 586 O O . GLU A 1 77 ? -12.631 -8.397 -5.837 1.00 98.62 77 GLU A O 1
ATOM 591 N N . PHE A 1 78 ? -11.047 -9.475 -7.020 1.00 98.56 78 PHE A N 1
ATOM 592 C CA . PHE A 1 78 ? -10.897 -8.465 -8.064 1.00 98.56 78 PHE A CA 1
ATOM 593 C C . PHE A 1 78 ? -11.938 -8.638 -9.174 1.00 98.56 78 PHE A C 1
ATOM 595 O O . PHE A 1 78 ? -12.473 -9.728 -9.396 1.00 98.56 78 PHE A O 1
ATOM 602 N N . ALA A 1 79 ? -12.226 -7.561 -9.905 1.00 98.00 79 ALA A N 1
ATOM 603 C CA . ALA A 1 79 ? -13.156 -7.577 -11.035 1.00 98.00 79 ALA A CA 1
ATOM 604 C C . ALA A 1 79 ? -12.697 -8.520 -12.164 1.00 98.00 79 ALA A C 1
ATOM 606 O O . ALA A 1 79 ? -13.524 -9.099 -12.865 1.00 98.00 79 ALA A O 1
ATOM 607 N N . SER A 1 80 ? -11.383 -8.723 -12.294 1.00 96.44 80 SER A N 1
ATOM 608 C CA . SER A 1 80 ? -10.755 -9.670 -13.223 1.00 96.44 80 SER A CA 1
ATOM 609 C C . SER A 1 80 ? -10.999 -11.145 -12.873 1.00 96.44 80 SER A C 1
ATOM 611 O O . SER A 1 80 ? -10.713 -12.019 -13.688 1.00 96.44 80 SER A O 1
ATOM 613 N N . GLY A 1 81 ? -11.516 -11.440 -11.674 1.00 96.44 81 GLY A N 1
ATOM 614 C CA . GLY A 1 81 ? -11.639 -12.798 -11.137 1.00 96.44 81 GLY A CA 1
ATOM 615 C C . GLY A 1 81 ? -10.402 -13.281 -10.376 1.00 96.44 81 GLY A C 1
ATOM 616 O O . GLY A 1 81 ? -10.435 -14.377 -9.821 1.00 96.44 81 GLY A O 1
ATOM 617 N N . VAL A 1 82 ? -9.338 -12.470 -10.309 1.00 97.25 82 VAL A N 1
ATOM 618 C CA . VAL A 1 82 ? -8.175 -12.735 -9.452 1.00 97.25 82 VAL A CA 1
ATOM 619 C C . VAL A 1 82 ? -8.596 -12.696 -7.982 1.00 97.25 82 VAL A C 1
ATOM 621 O O . VAL A 1 82 ? -9.433 -11.883 -7.574 1.00 97.25 82 VAL A O 1
ATOM 624 N N . TRP A 1 83 ? -7.999 -13.576 -7.184 1.00 97.31 83 TRP A N 1
ATOM 625 C CA . TRP A 1 83 ? -8.116 -13.573 -5.732 1.00 97.31 83 TRP A CA 1
ATOM 626 C C . TRP A 1 83 ? -6.814 -13.111 -5.094 1.00 97.31 83 TRP A C 1
ATOM 628 O O . TRP A 1 83 ? -5.731 -13.399 -5.600 1.00 97.31 83 TRP A O 1
ATOM 638 N N . GLY A 1 84 ? -6.933 -12.420 -3.968 1.00 96.94 84 GLY A N 1
ATOM 639 C CA . GLY A 1 84 ? -5.802 -11.964 -3.176 1.00 96.94 84 GLY A CA 1
ATOM 640 C C . GLY A 1 84 ? -6.039 -12.143 -1.685 1.00 96.94 84 GLY A C 1
ATOM 641 O O . GLY A 1 84 ? -7.156 -12.385 -1.225 1.00 96.94 84 GLY A O 1
ATOM 642 N N . GLU A 1 85 ? -4.964 -11.995 -0.929 1.00 97.38 85 GLU A N 1
ATOM 643 C CA . GLU A 1 85 ? -4.982 -11.944 0.523 1.00 97.38 85 GLU A CA 1
ATOM 644 C C . GLU A 1 85 ? -4.089 -10.786 0.964 1.00 97.38 85 GLU A C 1
ATOM 646 O O . GLU A 1 85 ? -2.972 -10.638 0.466 1.00 97.38 85 GLU A O 1
ATOM 651 N N . LEU A 1 86 ? -4.592 -9.957 1.879 1.00 96.88 86 LEU A N 1
ATOM 652 C CA . LEU A 1 86 ? -3.789 -8.952 2.564 1.00 96.88 86 LEU A CA 1
ATOM 653 C C . LEU A 1 86 ? -3.808 -9.245 4.060 1.00 96.88 86 LEU A C 1
ATOM 655 O O . LEU A 1 86 ? -4.869 -9.272 4.686 1.00 96.88 86 LEU A O 1
ATOM 659 N N . VAL A 1 87 ? -2.616 -9.439 4.619 1.00 96.44 87 VAL A N 1
ATOM 660 C CA . VAL A 1 87 ? -2.386 -9.594 6.054 1.00 96.44 87 VAL A CA 1
ATOM 661 C C . VAL A 1 87 ? -1.510 -8.444 6.517 1.00 96.44 87 VAL A C 1
ATOM 663 O O . VAL A 1 87 ? -0.382 -8.278 6.058 1.00 96.44 87 VAL A O 1
ATOM 666 N N . LEU A 1 88 ? -2.045 -7.658 7.439 1.00 96.19 88 LEU A N 1
ATOM 667 C CA . LEU A 1 88 ? -1.356 -6.587 8.133 1.00 96.19 88 LEU A CA 1
ATOM 668 C C . LEU A 1 88 ? -1.432 -6.911 9.621 1.00 96.19 88 LEU A C 1
ATOM 670 O O . LEU A 1 88 ? -2.509 -6.859 10.206 1.00 96.19 88 LEU A O 1
ATOM 674 N N . ASP A 1 89 ? -0.304 -7.271 10.220 1.00 95.62 89 ASP A N 1
ATOM 675 C CA . ASP A 1 89 ? -0.198 -7.523 11.655 1.00 95.62 89 ASP A CA 1
ATOM 676 C C . ASP A 1 89 ? 0.904 -6.634 12.232 1.00 95.62 89 ASP A C 1
ATOM 678 O O . ASP A 1 89 ? 2.096 -6.926 12.142 1.00 95.62 89 ASP A O 1
ATOM 682 N N . MET A 1 90 ? 0.475 -5.504 12.787 1.00 93.00 90 MET A N 1
ATOM 683 C CA . MET A 1 90 ? 1.328 -4.488 13.398 1.00 93.00 90 MET A CA 1
ATOM 684 C C . MET A 1 90 ? 1.546 -4.745 14.897 1.00 93.00 90 MET A C 1
ATOM 686 O O . MET A 1 90 ? 2.237 -3.965 15.552 1.00 93.00 90 MET A O 1
ATOM 690 N N . ALA A 1 91 ? 0.950 -5.814 15.436 1.00 93.38 91 ALA A N 1
ATOM 691 C CA . ALA A 1 91 ? 1.094 -6.262 16.818 1.00 93.38 91 ALA A CA 1
ATOM 692 C C . ALA A 1 91 ? 1.992 -7.506 16.947 1.00 93.38 91 ALA A C 1
ATOM 694 O O . ALA A 1 91 ? 2.365 -7.891 18.056 1.00 93.38 91 ALA A O 1
ATOM 695 N N . ALA A 1 92 ? 2.346 -8.149 15.832 1.00 91.75 92 ALA A N 1
ATOM 696 C CA . ALA A 1 92 ? 3.194 -9.329 15.821 1.00 91.75 92 ALA A CA 1
ATOM 697 C C . ALA A 1 92 ? 4.581 -9.049 16.420 1.00 91.75 92 ALA A C 1
ATOM 699 O O . ALA A 1 92 ? 5.314 -8.154 15.996 1.00 91.75 92 ALA A O 1
ATOM 700 N N . HIS A 1 93 ? 4.980 -9.894 17.372 1.00 89.06 93 HIS A N 1
ATOM 701 C CA . HIS A 1 93 ? 6.312 -9.873 17.976 1.00 89.06 93 HIS A CA 1
ATOM 702 C C . HIS A 1 93 ? 7.261 -10.824 17.238 1.00 89.06 93 HIS A C 1
ATOM 704 O O . HIS A 1 93 ? 6.881 -11.931 16.855 1.00 89.06 93 HIS A O 1
ATOM 710 N N . GLY A 1 94 ? 8.530 -10.433 17.106 1.00 89.25 94 GLY A N 1
ATOM 711 C CA . GLY A 1 94 ? 9.589 -11.260 16.519 1.00 89.25 94 GLY A CA 1
ATOM 712 C C . GLY A 1 94 ? 10.192 -10.657 15.253 1.00 89.25 94 GLY A C 1
ATOM 713 O O . GLY A 1 94 ? 10.055 -9.467 14.991 1.00 89.25 94 GLY A O 1
ATOM 714 N N . ALA A 1 95 ? 10.896 -11.481 14.471 1.00 81.19 95 ALA A N 1
ATOM 715 C CA . ALA A 1 95 ? 11.635 -11.025 13.289 1.00 81.19 95 ALA A CA 1
ATOM 716 C C . ALA A 1 95 ? 10.739 -10.477 12.157 1.00 81.19 95 ALA A C 1
ATOM 718 O O . ALA A 1 95 ? 11.250 -9.835 11.241 1.00 81.19 95 ALA A O 1
ATOM 719 N N . GLY A 1 96 ? 9.425 -10.718 12.231 1.00 81.12 96 GLY A N 1
ATOM 720 C CA . GLY A 1 96 ? 8.466 -10.368 11.189 1.00 81.12 96 GLY A CA 1
ATOM 721 C C . GLY A 1 96 ? 8.685 -11.149 9.890 1.00 81.12 96 GLY A C 1
ATOM 722 O O . GLY A 1 96 ? 9.662 -11.879 9.718 1.00 81.12 96 GLY A O 1
ATOM 723 N N . SER A 1 97 ? 7.749 -11.003 8.959 1.00 81.44 97 SER A N 1
ATOM 724 C CA . SER A 1 97 ? 7.911 -11.429 7.570 1.00 81.44 97 SER A CA 1
ATOM 725 C C . SER A 1 97 ? 7.080 -10.511 6.684 1.00 81.44 97 SER A C 1
ATOM 727 O O . SER A 1 97 ? 5.972 -10.133 7.055 1.00 81.44 97 SER A O 1
ATOM 729 N N . ALA A 1 98 ? 7.617 -10.150 5.524 1.00 82.75 98 ALA A N 1
ATOM 730 C CA . ALA A 1 98 ? 6.892 -9.431 4.488 1.00 82.75 98 ALA A CA 1
ATOM 731 C C . ALA A 1 98 ? 6.977 -10.271 3.218 1.00 82.75 98 ALA A C 1
ATOM 733 O O . ALA A 1 98 ? 8.071 -10.601 2.763 1.00 82.75 98 ALA A O 1
ATOM 734 N N . THR A 1 99 ? 5.822 -10.670 2.697 1.00 88.19 99 THR A N 1
ATOM 735 C CA . THR A 1 99 ? 5.717 -11.517 1.511 1.00 88.19 99 THR A CA 1
ATOM 736 C C . THR A 1 99 ? 4.803 -10.823 0.516 1.00 88.19 99 THR A C 1
ATOM 738 O O . THR A 1 99 ? 3.634 -10.589 0.808 1.00 88.19 99 THR A O 1
ATOM 741 N N . HIS A 1 100 ? 5.340 -10.508 -0.659 1.00 91.81 100 HIS A N 1
ATOM 742 C CA . HIS A 1 100 ? 4.615 -9.879 -1.758 1.00 91.81 100 HIS A CA 1
ATOM 743 C C . HIS A 1 100 ? 4.776 -10.767 -2.984 1.00 91.81 100 HIS A C 1
ATOM 745 O O . HIS A 1 100 ? 5.820 -10.749 -3.632 1.00 91.81 100 HIS A O 1
ATOM 751 N N . VAL A 1 101 ? 3.772 -11.598 -3.258 1.00 94.19 101 VAL A N 1
ATOM 752 C CA . VAL A 1 101 ? 3.862 -12.628 -4.296 1.00 94.19 101 VAL A CA 1
ATOM 753 C C . VAL A 1 101 ? 2.654 -12.558 -5.210 1.00 94.19 101 VAL A C 1
ATOM 755 O O . VAL A 1 101 ? 1.519 -12.493 -4.745 1.00 94.19 101 VAL A O 1
ATOM 758 N N . VAL A 1 102 ? 2.910 -12.625 -6.513 1.00 95.38 102 VAL A N 1
ATOM 759 C CA . VAL A 1 102 ? 1.884 -12.764 -7.543 1.00 95.38 102 VAL A CA 1
ATOM 760 C C . VAL A 1 102 ? 2.082 -14.100 -8.244 1.00 95.38 102 VAL A C 1
ATOM 762 O O . VAL A 1 102 ? 3.173 -14.418 -8.717 1.00 95.38 102 VAL A O 1
ATOM 765 N N . TYR A 1 103 ? 1.008 -14.879 -8.317 1.00 95.75 103 TYR A N 1
ATOM 766 C CA . TYR A 1 103 ? 0.957 -16.121 -9.077 1.00 95.75 103 TYR A CA 1
ATOM 767 C C . TYR A 1 103 ? 0.125 -15.899 -10.336 1.00 95.75 103 TYR A C 1
ATOM 769 O O . TYR A 1 103 ? -0.992 -15.388 -10.267 1.00 95.75 103 TYR A O 1
ATOM 777 N N . GLY A 1 104 ? 0.671 -16.296 -11.478 1.00 95.19 104 GLY A N 1
ATOM 778 C CA . GLY A 1 104 ? -0.007 -16.292 -12.765 1.00 95.19 104 GLY A CA 1
ATOM 779 C C . GLY A 1 104 ? 0.107 -17.649 -13.449 1.00 95.19 104 GLY A C 1
ATOM 780 O O . GLY A 1 104 ? 0.795 -18.552 -12.980 1.00 95.19 104 GLY A O 1
ATOM 781 N N . ASN A 1 105 ? -0.559 -17.784 -14.593 1.00 94.88 105 ASN A N 1
ATOM 782 C CA . ASN A 1 105 ? -0.527 -19.030 -15.363 1.00 94.88 105 ASN A CA 1
ATOM 783 C C . ASN A 1 105 ? 0.865 -19.336 -15.934 1.00 94.88 105 ASN A C 1
ATOM 785 O O . ASN A 1 105 ? 1.218 -20.499 -16.073 1.00 94.88 105 ASN A O 1
ATOM 789 N N . ASP A 1 106 ? 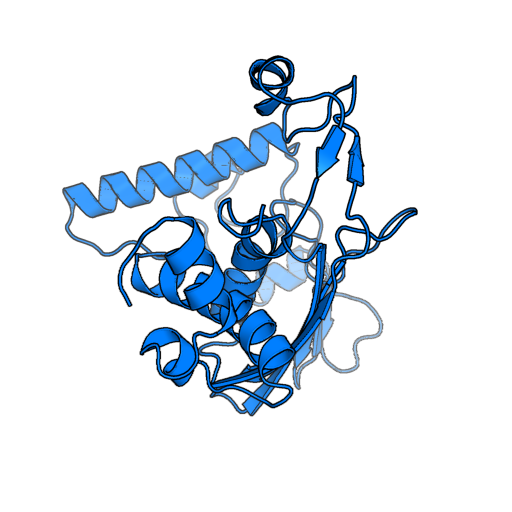1.650 -18.298 -16.231 1.00 95.50 106 ASP A N 1
ATOM 790 C CA . ASP A 1 106 ? 2.974 -18.430 -16.850 1.00 95.50 106 ASP A CA 1
ATOM 791 C C . ASP A 1 106 ? 4.119 -18.353 -15.834 1.00 95.50 106 ASP A C 1
ATOM 793 O O . ASP A 1 106 ? 5.287 -18.257 -16.225 1.00 95.50 106 ASP A O 1
ATOM 797 N N . GLY A 1 107 ? 3.808 -18.361 -14.534 1.00 95.94 107 GLY A N 1
ATOM 798 C CA . GLY A 1 107 ? 4.829 -18.324 -13.502 1.00 95.94 107 GLY A CA 1
ATOM 799 C C . GLY A 1 107 ? 4.463 -17.572 -12.230 1.00 95.94 107 GLY A C 1
ATOM 800 O O . GLY A 1 107 ? 3.305 -17.284 -11.929 1.00 95.94 107 GLY A O 1
ATOM 801 N N . ARG A 1 108 ? 5.505 -17.243 -11.472 1.00 95.62 108 ARG A N 1
ATOM 802 C CA . ARG A 1 108 ? 5.444 -16.579 -10.170 1.00 95.62 108 ARG A CA 1
ATOM 803 C C . ARG A 1 108 ? 6.381 -15.377 -10.133 1.00 95.62 108 ARG A C 1
ATOM 805 O O . ARG A 1 108 ? 7.484 -15.425 -10.677 1.00 95.62 108 ARG A O 1
ATOM 812 N N . LEU A 1 109 ? 5.949 -14.335 -9.436 1.00 95.06 109 LEU A N 1
ATOM 813 C CA . LEU A 1 109 ? 6.691 -13.108 -9.186 1.00 95.06 109 LEU A CA 1
ATOM 814 C C . LEU A 1 109 ? 6.772 -12.845 -7.679 1.00 95.06 109 LEU A C 1
ATOM 816 O O . LEU A 1 109 ? 5.735 -12.644 -7.052 1.00 95.06 109 LEU A O 1
ATOM 820 N N . ASP A 1 110 ? 7.983 -12.769 -7.131 1.00 93.62 110 ASP A N 1
ATOM 821 C CA . ASP A 1 110 ? 8.225 -12.312 -5.758 1.00 93.62 110 ASP A CA 1
ATOM 822 C C . ASP A 1 110 ? 8.801 -10.898 -5.792 1.00 93.62 110 ASP A C 1
ATOM 824 O O . ASP A 1 110 ? 9.895 -10.659 -6.317 1.00 93.62 110 ASP A O 1
ATOM 828 N N . LEU A 1 111 ? 8.053 -9.959 -5.219 1.00 90.62 111 LEU A N 1
ATOM 829 C CA . LEU A 1 111 ? 8.438 -8.560 -5.122 1.00 90.62 111 LEU A CA 1
ATOM 830 C C . LEU A 1 111 ? 9.359 -8.358 -3.901 1.00 90.62 111 LEU A C 1
ATOM 832 O O . LEU A 1 111 ? 9.038 -8.822 -2.805 1.00 90.62 111 LEU A O 1
ATOM 836 N N . PRO A 1 112 ? 10.470 -7.614 -4.041 1.00 86.69 112 PRO A N 1
ATOM 837 C CA . PRO A 1 112 ? 11.478 -7.414 -2.991 1.00 86.69 112 PRO A CA 1
ATOM 838 C C . PRO A 1 112 ? 11.043 -6.521 -1.810 1.00 86.69 112 PRO A C 1
ATOM 840 O O . PRO A 1 112 ? 11.884 -6.058 -1.032 1.00 86.69 112 PRO A O 1
ATOM 843 N N . GLY A 1 113 ? 9.744 -6.259 -1.667 1.00 81.12 113 GLY A N 1
ATOM 844 C CA . GLY A 1 113 ? 9.181 -5.282 -0.742 1.00 81.12 113 GLY A CA 1
ATOM 845 C C . GLY A 1 113 ? 9.247 -3.836 -1.252 1.00 81.12 113 GLY A C 1
ATOM 846 O O . GLY A 1 113 ? 9.912 -3.506 -2.234 1.00 81.12 113 GLY A O 1
ATOM 847 N N . MET A 1 114 ? 8.530 -2.958 -0.553 1.00 80.25 114 MET A N 1
ATOM 848 C CA . MET A 1 114 ? 8.315 -1.558 -0.934 1.00 80.25 114 MET A CA 1
ATOM 849 C C . MET A 1 114 ? 9.567 -0.698 -0.783 1.00 80.25 114 MET A C 1
ATOM 851 O O . MET A 1 114 ? 10.241 -0.777 0.244 1.00 80.25 114 MET A O 1
ATOM 855 N N . ARG A 1 115 ? 9.818 0.193 -1.754 1.00 84.38 115 ARG A N 1
ATOM 856 C CA . ARG A 1 115 ? 10.913 1.188 -1.716 1.00 84.38 115 ARG A CA 1
ATOM 857 C C . ARG A 1 115 ? 12.296 0.554 -1.502 1.00 84.38 115 ARG A C 1
ATOM 859 O O . ARG A 1 115 ? 13.150 1.108 -0.812 1.00 84.38 115 ARG A O 1
ATOM 866 N N . ARG A 1 116 ? 12.504 -0.642 -2.066 1.00 85.12 116 ARG A N 1
ATOM 867 C CA . ARG A 1 116 ? 13.779 -1.367 -2.017 1.00 85.12 116 ARG A CA 1
ATOM 868 C C . ARG A 1 116 ? 14.299 -1.631 -3.418 1.00 85.12 116 ARG A C 1
ATOM 870 O O . ARG A 1 116 ? 13.560 -2.072 -4.288 1.00 85.12 116 ARG A O 1
ATOM 877 N N . GLY A 1 117 ? 15.598 -1.436 -3.600 1.00 88.25 117 GLY A N 1
ATOM 878 C CA . GLY A 1 117 ? 16.310 -1.800 -4.820 1.00 88.25 117 GLY A CA 1
ATOM 879 C C . GLY A 1 117 ? 16.870 -3.219 -4.775 1.00 88.25 117 GLY A C 1
ATOM 880 O O . GLY A 1 117 ? 17.946 -3.455 -5.308 1.00 88.25 117 GLY A O 1
ATOM 881 N N . LEU A 1 118 ? 16.207 -4.155 -4.087 1.00 89.44 118 LEU A N 1
ATOM 882 C CA . LEU A 1 118 ? 16.641 -5.557 -4.061 1.00 89.44 118 LEU A CA 1
ATOM 883 C C . LEU A 1 118 ? 16.167 -6.288 -5.335 1.00 89.44 118 LEU A C 1
ATOM 885 O O . LEU A 1 118 ? 15.276 -5.788 -6.020 1.00 89.44 118 LEU A O 1
ATOM 889 N N . PRO A 1 119 ? 16.750 -7.450 -5.680 1.00 85.94 119 PRO A N 1
ATOM 890 C CA . PRO A 1 119 ? 16.373 -8.179 -6.888 1.00 85.94 119 PRO A CA 1
ATOM 891 C C . PRO A 1 119 ? 14.908 -8.629 -6.886 1.00 85.94 119 PRO A C 1
ATOM 893 O O . PRO A 1 119 ? 14.419 -9.190 -5.905 1.00 85.94 119 PRO A O 1
ATOM 896 N N . LEU A 1 120 ? 14.244 -8.441 -8.025 1.00 89.81 120 LEU A N 1
ATOM 897 C CA . LEU A 1 120 ? 12.972 -9.079 -8.350 1.00 89.81 120 LEU A CA 1
ATOM 898 C C . LEU A 1 120 ? 13.214 -10.558 -8.662 1.00 89.81 120 LEU A C 1
ATOM 900 O O . LEU A 1 120 ? 14.111 -10.870 -9.443 1.00 89.81 120 LEU A O 1
ATOM 904 N N . SER A 1 121 ? 12.409 -11.464 -8.105 1.00 93.00 121 SER A N 1
ATOM 905 C CA . SER A 1 121 ? 12.530 -12.890 -8.435 1.00 93.00 121 SER A CA 1
ATOM 906 C C . SER A 1 121 ? 11.349 -13.340 -9.288 1.00 93.00 121 SER A C 1
ATOM 908 O O . SER A 1 121 ? 10.197 -13.252 -8.871 1.00 93.00 121 SER A O 1
ATOM 910 N N . VAL A 1 122 ? 11.643 -13.800 -10.506 1.00 95.81 122 VAL A N 1
ATOM 911 C CA . VAL A 1 122 ? 10.639 -14.230 -11.488 1.00 95.81 122 VAL A CA 1
ATOM 912 C C . VAL A 1 122 ? 10.895 -15.681 -11.853 1.00 95.81 122 VAL A C 1
ATOM 914 O O . VAL A 1 122 ? 11.955 -15.989 -12.390 1.00 95.81 122 VAL A O 1
ATOM 917 N N . TRP A 1 123 ? 9.925 -16.559 -11.628 1.00 97.25 123 TRP A N 1
ATOM 918 C CA . TRP A 1 123 ? 9.972 -17.952 -12.069 1.00 97.25 123 TRP A CA 1
ATOM 919 C C . TRP A 1 123 ? 8.985 -18.145 -13.210 1.00 97.25 123 TRP A C 1
ATOM 921 O O . TRP A 1 123 ? 7.784 -18.162 -12.948 1.00 97.25 123 TRP A O 1
ATOM 931 N N . PRO A 1 124 ? 9.448 -18.297 -14.461 1.00 96.94 124 PRO A N 1
ATOM 932 C CA . PRO A 1 124 ? 8.607 -18.804 -15.534 1.00 96.94 124 PRO A CA 1
ATOM 933 C C . PRO A 1 124 ? 8.054 -20.187 -15.181 1.00 96.94 124 PRO A C 1
ATOM 935 O O . PRO A 1 124 ? 8.687 -20.932 -14.429 1.00 96.94 124 PRO A O 1
ATOM 938 N N . ASP A 1 125 ? 6.910 -20.550 -15.753 1.00 95.69 125 ASP A N 1
ATOM 939 C CA . ASP A 1 125 ? 6.312 -21.864 -15.525 1.00 95.69 125 ASP A CA 1
ATOM 940 C C . ASP A 1 125 ? 7.308 -23.006 -15.811 1.00 95.69 125 ASP A C 1
ATOM 942 O O . ASP A 1 125 ? 8.045 -23.003 -16.802 1.00 95.69 125 ASP A O 1
ATOM 946 N N . GLY A 1 126 ? 7.371 -23.960 -14.882 1.00 92.94 126 GLY A N 1
ATOM 947 C CA . GLY A 1 126 ? 8.300 -25.091 -14.907 1.00 92.94 126 GLY A CA 1
ATOM 948 C C . GLY A 1 126 ? 9.786 -24.766 -14.683 1.00 92.94 126 GLY A C 1
ATOM 949 O O . GLY A 1 126 ? 10.599 -25.694 -14.685 1.00 92.94 126 GLY A O 1
ATOM 950 N N . ALA A 1 127 ? 10.179 -23.502 -14.483 1.00 94.25 127 ALA A N 1
ATOM 951 C CA . ALA A 1 127 ? 11.577 -23.148 -14.243 1.00 94.25 127 ALA A CA 1
ATOM 952 C C . ALA A 1 127 ? 12.024 -23.539 -12.816 1.00 94.25 127 ALA A C 1
ATOM 954 O O . ALA A 1 127 ? 11.350 -23.185 -11.848 1.00 94.25 127 ALA A O 1
ATOM 955 N N . PRO A 1 128 ? 13.175 -24.224 -12.650 1.00 93.88 128 PRO A N 1
ATOM 956 C CA . PRO A 1 128 ? 13.662 -24.628 -11.329 1.00 93.88 128 PRO A CA 1
ATOM 957 C C . PRO A 1 128 ? 14.264 -23.466 -10.523 1.00 93.88 128 PRO A C 1
ATOM 959 O O . PRO A 1 128 ? 14.340 -23.551 -9.303 1.00 93.88 128 PRO A O 1
ATOM 962 N N . GLU A 1 129 ? 14.684 -22.392 -11.194 1.00 95.88 129 GLU A N 1
ATOM 963 C CA . GLU A 1 129 ? 15.393 -21.246 -10.617 1.00 95.88 129 GLU A CA 1
ATOM 964 C C . GLU A 1 129 ? 14.807 -19.931 -11.160 1.00 95.88 129 GLU A C 1
ATOM 966 O O . GLU A 1 129 ? 14.296 -19.922 -12.289 1.00 95.88 129 GLU A O 1
ATOM 971 N N . PRO A 1 130 ? 14.879 -18.820 -10.401 1.00 96.00 130 PRO A N 1
ATOM 972 C CA . PRO A 1 130 ? 14.392 -17.533 -10.875 1.00 96.00 130 PRO A CA 1
ATOM 973 C C . PRO A 1 130 ? 15.287 -16.964 -11.983 1.00 96.00 130 PRO A C 1
ATOM 975 O O . PRO A 1 130 ? 16.487 -17.235 -12.064 1.00 96.00 130 PRO A O 1
ATOM 978 N N . LEU A 1 131 ? 14.707 -16.108 -12.820 1.00 95.94 131 LEU A N 1
ATOM 979 C CA . LEU A 1 131 ? 15.448 -15.300 -13.781 1.00 95.94 131 LEU A CA 1
ATOM 980 C C . LEU A 1 131 ? 16.377 -14.318 -13.058 1.00 95.94 131 LEU A C 1
ATOM 982 O O . LEU A 1 131 ? 15.992 -13.692 -12.074 1.00 95.94 131 LEU A O 1
ATOM 986 N N . GLY A 1 132 ? 17.581 -14.128 -13.599 1.00 94.44 132 GLY A N 1
ATOM 987 C CA . GLY A 1 132 ? 18.448 -13.017 -13.208 1.00 94.44 132 GLY A CA 1
ATOM 988 C C . GLY A 1 132 ? 18.043 -11.699 -13.879 1.00 94.44 132 GLY A C 1
ATOM 989 O O . GLY A 1 132 ? 17.388 -11.702 -14.922 1.00 94.44 132 GLY A O 1
ATOM 990 N N . ASP A 1 133 ? 18.512 -10.577 -13.328 1.00 94.75 133 ASP A N 1
ATOM 991 C CA . ASP A 1 133 ? 18.222 -9.202 -13.769 1.00 94.75 133 ASP A CA 1
ATOM 992 C C . ASP A 1 133 ? 18.233 -8.996 -15.296 1.00 94.75 133 ASP A C 1
ATOM 994 O O . ASP A 1 133 ? 17.317 -8.393 -15.856 1.00 94.75 133 ASP A O 1
ATOM 998 N N . ALA A 1 134 ? 19.262 -9.499 -15.988 1.00 95.06 134 ALA A N 1
ATOM 999 C CA . ALA A 1 134 ? 19.395 -9.336 -17.437 1.00 95.06 134 ALA A CA 1
ATOM 1000 C C . ALA A 1 134 ? 18.260 -10.038 -18.202 1.00 95.06 134 ALA A C 1
ATOM 1002 O O . ALA A 1 134 ? 17.639 -9.432 -19.072 1.00 95.06 134 ALA A O 1
ATOM 1003 N N . ALA A 1 135 ? 17.933 -11.276 -17.821 1.00 95.31 135 ALA A N 1
ATOM 1004 C CA . ALA A 1 135 ? 16.856 -12.049 -18.434 1.00 95.31 135 ALA A CA 1
ATOM 1005 C C . ALA A 1 135 ? 15.472 -11.448 -18.136 1.00 95.31 135 ALA A C 1
ATOM 1007 O O . ALA A 1 135 ? 14.573 -11.524 -18.971 1.00 95.31 135 ALA A O 1
ATOM 1008 N N . ILE A 1 136 ? 15.296 -10.811 -16.972 1.00 94.81 136 ILE A N 1
ATOM 1009 C CA . ILE A 1 136 ? 14.086 -10.035 -16.661 1.00 94.81 136 ILE A CA 1
ATOM 1010 C C . ILE A 1 136 ? 13.967 -8.848 -17.625 1.00 94.81 136 ILE A C 1
ATOM 1012 O O . ILE A 1 136 ? 12.932 -8.675 -18.264 1.00 94.81 136 ILE A O 1
ATOM 1016 N N . LEU A 1 137 ? 15.028 -8.055 -17.797 1.00 95.19 137 LEU A N 1
ATOM 1017 C CA . LEU A 1 137 ? 15.008 -6.889 -18.688 1.00 95.19 137 LEU A CA 1
ATOM 1018 C C . LEU A 1 137 ? 14.816 -7.259 -20.169 1.00 95.19 137 LEU A C 1
ATOM 1020 O O . LEU A 1 137 ? 14.218 -6.477 -20.913 1.00 95.19 137 LEU A O 1
ATOM 1024 N N . GLU A 1 138 ? 15.281 -8.434 -20.597 1.00 96.00 138 GLU A N 1
ATOM 1025 C CA . GLU A 1 138 ? 15.032 -8.983 -21.938 1.00 96.00 138 GLU A CA 1
ATOM 1026 C C . GLU A 1 138 ? 13.546 -9.282 -22.194 1.00 96.00 138 GLU A C 1
ATOM 1028 O O . GLU A 1 138 ? 13.087 -9.156 -23.329 1.00 96.00 138 GLU A O 1
ATOM 1033 N N . ARG A 1 139 ? 12.767 -9.619 -21.153 1.00 94.06 139 ARG A N 1
ATOM 1034 C CA . ARG A 1 139 ? 11.309 -9.827 -21.260 1.00 94.06 139 ARG A CA 1
ATOM 1035 C C . ARG A 1 139 ? 10.541 -8.523 -21.466 1.00 94.06 139 ARG A C 1
ATOM 1037 O O . ARG A 1 139 ? 9.445 -8.547 -22.019 1.00 94.06 139 ARG A O 1
ATOM 1044 N N . VAL A 1 140 ? 11.118 -7.395 -21.055 1.00 94.81 140 VAL A N 1
ATOM 1045 C CA . VAL A 1 140 ? 10.527 -6.054 -21.165 1.00 94.81 140 VAL A CA 1
ATOM 1046 C C . VAL A 1 140 ? 11.438 -5.119 -21.977 1.00 94.81 140 VAL A C 1
ATOM 1048 O O . VAL A 1 140 ? 11.960 -4.121 -21.469 1.00 94.81 140 VAL A O 1
ATOM 1051 N N . PRO A 1 141 ? 11.657 -5.395 -23.278 1.00 96.06 141 PRO A N 1
ATOM 1052 C CA . PRO A 1 141 ? 12.628 -4.654 -24.088 1.00 96.06 141 PRO A CA 1
ATOM 1053 C C . PRO A 1 141 ? 12.264 -3.171 -24.271 1.00 96.0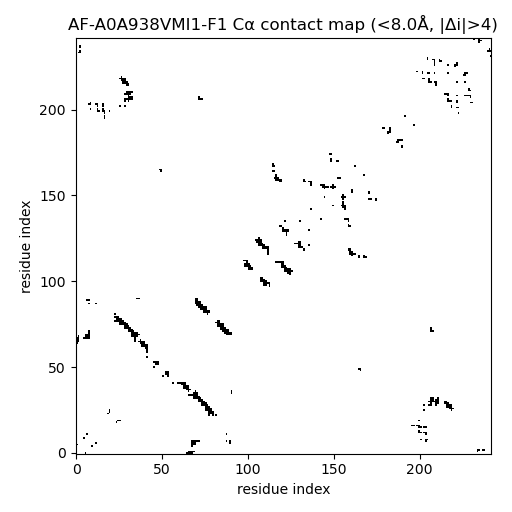6 141 PRO A C 1
ATOM 1055 O O . PRO A 1 141 ? 13.136 -2.361 -24.569 1.00 96.06 141 PRO A O 1
ATOM 1058 N N . GLN A 1 142 ? 10.995 -2.809 -24.061 1.00 96.69 142 GLN A N 1
ATOM 1059 C CA . GLN A 1 142 ? 10.485 -1.441 -24.191 1.00 96.69 142 GLN A CA 1
ATOM 1060 C C . GLN A 1 142 ? 10.461 -0.666 -22.865 1.00 96.69 142 GLN A C 1
ATOM 1062 O O . GLN A 1 142 ? 10.296 0.547 -22.890 1.00 96.69 142 GLN A O 1
ATOM 1067 N N . PHE A 1 143 ? 10.641 -1.333 -21.719 1.00 95.75 143 PHE A N 1
ATOM 1068 C CA . PHE A 1 143 ? 10.628 -0.677 -20.408 1.00 95.75 143 PHE A CA 1
ATOM 1069 C C . PHE A 1 143 ? 11.716 0.397 -20.320 1.00 95.75 143 PHE A C 1
ATOM 1071 O O . PHE A 1 143 ? 12.892 0.101 -20.525 1.00 95.75 143 PHE A O 1
ATOM 1078 N N . GLN A 1 144 ? 11.354 1.633 -20.012 1.00 96.31 144 GLN A N 1
ATOM 1079 C CA . GLN A 1 144 ? 12.308 2.691 -19.706 1.00 96.31 144 GLN A CA 1
ATOM 1080 C C . GLN A 1 144 ? 11.750 3.545 -18.579 1.00 96.31 144 GLN A C 1
ATOM 1082 O O . GLN A 1 144 ? 10.551 3.804 -18.532 1.00 96.31 144 GLN A O 1
ATOM 1087 N N . LEU A 1 145 ? 12.635 3.960 -17.680 1.00 95.38 145 LEU A N 1
ATOM 1088 C CA . LEU A 1 145 ? 12.326 4.936 -16.649 1.00 95.38 145 LEU A CA 1
ATOM 1089 C C . LEU A 1 145 ? 12.223 6.329 -17.273 1.00 95.38 145 LEU A C 1
ATOM 1091 O O . LEU A 1 145 ? 12.950 6.649 -18.218 1.00 95.38 145 LEU A O 1
ATOM 1095 N N . GLU A 1 146 ? 11.352 7.165 -16.712 1.00 93.75 146 GLU A N 1
ATOM 1096 C CA . GLU A 1 146 ? 11.277 8.580 -17.076 1.00 93.75 146 GLU A CA 1
ATOM 1097 C C . GLU A 1 146 ? 12.619 9.294 -16.831 1.00 93.75 146 GLU A C 1
ATOM 1099 O O . GLU A 1 146 ? 13.381 8.873 -15.956 1.00 93.75 146 GLU A O 1
ATOM 1104 N N . PRO A 1 147 ? 12.927 10.386 -17.561 1.00 95.25 147 PRO A N 1
ATOM 1105 C CA . PRO A 1 147 ? 14.238 11.033 -17.503 1.00 95.25 147 PRO A CA 1
ATOM 1106 C C . PRO A 1 147 ? 14.717 11.386 -16.088 1.00 95.25 147 PRO A C 1
ATOM 1108 O O . PRO A 1 147 ? 15.853 11.061 -15.741 1.00 95.25 147 PRO A O 1
ATOM 1111 N N . LEU A 1 148 ? 13.856 11.987 -15.257 1.00 95.88 148 LEU A N 1
ATOM 1112 C CA . LEU A 1 148 ? 14.211 12.335 -13.877 1.00 95.88 148 LEU A CA 1
ATOM 1113 C C . LEU A 1 148 ? 14.463 11.080 -13.030 1.00 95.88 148 LEU A C 1
ATOM 1115 O O . LEU A 1 148 ? 15.464 10.997 -12.323 1.00 95.88 148 LEU A O 1
ATOM 1119 N N . VAL A 1 149 ? 13.591 10.076 -13.130 1.00 95.94 149 VAL A N 1
ATOM 1120 C CA . VAL A 1 149 ? 13.737 8.814 -12.389 1.00 95.94 149 VAL A CA 1
ATOM 1121 C C . VAL A 1 149 ? 15.037 8.114 -12.783 1.00 95.94 149 VAL A C 1
ATOM 1123 O O . VAL A 1 149 ? 15.790 7.654 -11.925 1.00 95.94 149 VAL A O 1
ATOM 1126 N N . ALA A 1 150 ? 15.349 8.087 -14.078 1.00 96.88 150 ALA A N 1
ATOM 1127 C CA . ALA A 1 150 ? 16.590 7.536 -14.596 1.00 96.88 150 ALA A CA 1
ATOM 1128 C C . ALA A 1 150 ? 17.823 8.251 -14.022 1.00 96.88 150 ALA A C 1
ATOM 1130 O O . ALA A 1 150 ? 18.785 7.589 -13.629 1.00 96.88 150 ALA A O 1
ATOM 1131 N N . GLU A 1 151 ? 17.799 9.582 -13.935 1.00 96.62 151 GLU A N 1
ATOM 1132 C CA . GLU A 1 151 ? 18.874 10.377 -13.334 1.00 96.62 151 GLU A CA 1
ATOM 1133 C C . GLU A 1 151 ? 19.044 10.065 -11.839 1.00 96.62 151 GLU A C 1
ATOM 1135 O O . GLU A 1 151 ? 20.149 9.764 -11.378 1.00 96.62 151 GLU A O 1
ATOM 1140 N N . LEU A 1 152 ? 17.942 10.055 -11.086 1.00 96.50 152 LEU A N 1
ATOM 1141 C CA . LEU A 1 152 ? 17.943 9.823 -9.642 1.00 96.50 152 LEU A CA 1
ATOM 1142 C C . LEU A 1 152 ? 18.398 8.400 -9.275 1.00 96.50 152 LEU A C 1
ATOM 1144 O O . LEU A 1 152 ? 19.135 8.199 -8.300 1.00 96.50 152 LEU A O 1
ATOM 1148 N N . PHE A 1 153 ? 18.005 7.398 -10.062 1.00 95.25 153 PHE A N 1
ATOM 1149 C CA . PHE A 1 153 ? 18.291 5.987 -9.785 1.00 95.25 153 PHE A CA 1
ATOM 1150 C C . PHE A 1 153 ? 19.500 5.421 -10.542 1.00 95.25 153 PHE A C 1
ATOM 1152 O O . PHE A 1 153 ? 19.942 4.317 -10.225 1.00 95.25 153 PHE A O 1
ATOM 1159 N N . GLY A 1 154 ? 20.118 6.198 -11.437 1.00 93.94 154 GLY A N 1
ATOM 1160 C CA . GLY A 1 154 ? 21.418 5.877 -12.037 1.00 93.94 154 GLY A CA 1
ATOM 1161 C C . GLY A 1 154 ? 21.359 5.146 -13.380 1.00 93.94 154 GLY A C 1
ATOM 1162 O O . GLY A 1 154 ? 22.351 4.545 -13.791 1.00 93.94 154 GLY A O 1
ATOM 1163 N N . GLY A 1 155 ? 20.228 5.193 -14.083 1.00 95.06 155 GLY A N 1
ATOM 1164 C CA . GLY A 1 155 ? 20.124 4.696 -15.449 1.00 95.06 155 GLY A CA 1
ATOM 1165 C C . GLY A 1 155 ? 18.685 4.584 -15.955 1.00 95.06 155 GLY A C 1
ATOM 1166 O O . GLY A 1 155 ? 17.762 4.453 -15.161 1.00 95.06 155 GLY A O 1
ATOM 1167 N N . PRO A 1 156 ? 18.474 4.579 -17.283 1.00 96.25 156 PRO A N 1
ATOM 1168 C CA . PRO A 1 156 ? 17.138 4.533 -17.886 1.00 96.25 156 PRO A CA 1
ATOM 1169 C C . PRO A 1 156 ? 16.477 3.151 -17.821 1.00 96.25 156 PRO A C 1
ATOM 1171 O O . PRO A 1 156 ? 15.289 3.021 -18.095 1.00 96.25 156 PRO A O 1
ATOM 1174 N N . ARG A 1 157 ? 17.240 2.096 -17.513 1.00 95.50 157 ARG A N 1
ATOM 1175 C CA . ARG A 1 157 ? 16.769 0.707 -17.456 1.00 95.50 157 ARG A CA 1
ATOM 1176 C C . ARG A 1 157 ? 17.463 -0.015 -16.316 1.00 95.50 157 ARG A C 1
ATOM 1178 O O . ARG A 1 157 ? 18.663 -0.264 -16.393 1.00 95.50 157 ARG A O 1
ATOM 1185 N N . LEU A 1 158 ? 16.704 -0.352 -15.280 1.00 93.00 158 LEU A N 1
ATOM 1186 C CA . LEU A 1 158 ? 17.217 -0.954 -14.055 1.00 93.00 158 LEU A CA 1
ATOM 1187 C C . LEU A 1 158 ? 16.310 -2.116 -13.640 1.00 93.00 158 LEU A C 1
ATOM 1189 O O . LEU A 1 158 ? 15.093 -1.979 -13.655 1.00 93.00 158 LEU A O 1
ATOM 1193 N N . ALA A 1 159 ? 16.906 -3.245 -13.258 1.00 92.12 159 ALA A N 1
ATOM 1194 C CA . ALA A 1 159 ? 16.199 -4.328 -12.561 1.00 92.12 159 ALA A CA 1
ATOM 1195 C C . ALA A 1 159 ? 16.276 -4.176 -11.030 1.00 92.12 159 ALA A C 1
ATOM 1197 O O . ALA A 1 159 ? 15.502 -4.787 -10.301 1.00 92.12 159 ALA A O 1
ATOM 1198 N N . ARG A 1 160 ? 17.240 -3.378 -10.552 1.00 92.81 160 ARG A N 1
ATOM 1199 C CA . ARG A 1 160 ? 17.529 -3.086 -9.145 1.00 92.81 160 ARG A CA 1
ATOM 1200 C C . ARG A 1 160 ? 18.369 -1.811 -9.031 1.00 92.81 160 ARG A C 1
ATOM 1202 O O . ARG A 1 160 ? 18.941 -1.370 -10.029 1.00 92.81 160 ARG A O 1
ATOM 1209 N N . TYR A 1 161 ? 18.487 -1.255 -7.829 1.00 92.69 161 TYR A N 1
ATOM 1210 C CA . TYR A 1 161 ? 19.314 -0.077 -7.546 1.00 92.69 161 TYR A CA 1
ATOM 1211 C C . TYR A 1 161 ? 20.007 -0.204 -6.185 1.00 92.69 161 TYR A C 1
ATOM 1213 O O . TYR A 1 161 ? 19.498 -0.860 -5.282 1.00 92.69 161 TYR A O 1
ATOM 1221 N N . ASP A 1 162 ? 21.154 0.454 -6.021 1.00 92.62 162 ASP A N 1
ATOM 1222 C CA . ASP A 1 162 ? 21.894 0.485 -4.754 1.00 92.62 162 ASP A CA 1
ATOM 1223 C C . ASP A 1 162 ? 21.736 1.858 -4.092 1.00 92.62 162 ASP A C 1
ATOM 1225 O O . ASP A 1 162 ? 22.478 2.805 -4.364 1.00 92.62 162 ASP A O 1
ATOM 1229 N N . ARG A 1 163 ? 20.678 1.993 -3.291 1.00 91.62 163 ARG A N 1
ATOM 1230 C CA . ARG A 1 163 ? 20.359 3.187 -2.503 1.00 91.62 163 ARG A CA 1
ATOM 1231 C C . ARG A 1 163 ? 19.890 2.735 -1.128 1.00 91.62 163 ARG A C 1
ATOM 1233 O O . ARG A 1 163 ? 19.119 1.781 -1.024 1.00 91.62 163 ARG A O 1
ATOM 1240 N N . ASP A 1 164 ? 20.327 3.432 -0.085 1.00 90.56 164 ASP A N 1
ATOM 1241 C CA . ASP A 1 164 ? 19.736 3.248 1.235 1.00 90.56 164 ASP A CA 1
ATOM 1242 C C . ASP A 1 164 ? 18.299 3.794 1.268 1.00 90.56 164 ASP A C 1
ATOM 1244 O O . ASP A 1 164 ? 17.858 4.508 0.361 1.00 90.56 164 ASP A O 1
ATOM 1248 N N . PHE A 1 165 ? 17.549 3.433 2.311 1.00 87.69 165 PHE A N 1
ATOM 1249 C CA . PHE A 1 165 ? 16.150 3.840 2.430 1.00 87.69 165 PHE A CA 1
ATOM 1250 C C . PHE A 1 165 ? 15.974 5.370 2.357 1.00 87.69 165 PHE A C 1
ATOM 1252 O O . PHE A 1 165 ? 15.170 5.811 1.540 1.00 87.69 165 PHE A O 1
ATOM 1259 N N . PRO A 1 166 ? 16.725 6.205 3.112 1.00 89.81 166 PRO A N 1
ATOM 1260 C CA . PRO A 1 166 ? 16.563 7.657 3.029 1.00 89.81 166 PRO A CA 1
ATOM 1261 C C . PRO A 1 166 ? 16.835 8.244 1.639 1.00 89.81 166 PRO A C 1
ATOM 1263 O O . PRO A 1 166 ? 16.159 9.195 1.248 1.00 89.81 166 PRO A O 1
ATOM 1266 N N . ALA A 1 167 ? 17.817 7.729 0.894 1.00 92.12 167 ALA A N 1
ATOM 1267 C CA . ALA A 1 167 ? 18.089 8.200 -0.461 1.00 92.12 167 ALA A CA 1
ATOM 1268 C C . ALA A 1 167 ? 17.005 7.752 -1.449 1.00 92.12 167 ALA A C 1
ATOM 1270 O O . ALA A 1 167 ? 16.537 8.566 -2.242 1.00 92.12 167 ALA A O 1
ATOM 1271 N N . ALA A 1 168 ? 16.583 6.485 -1.385 1.00 93.06 168 ALA A N 1
ATOM 1272 C CA . ALA A 1 168 ? 15.512 5.968 -2.234 1.00 93.06 168 ALA A CA 1
ATOM 1273 C C . ALA A 1 168 ? 14.196 6.728 -2.002 1.00 93.06 168 ALA A C 1
ATOM 1275 O O . ALA A 1 168 ? 13.566 7.160 -2.962 1.00 93.06 168 ALA A O 1
ATOM 1276 N N . ASP A 1 169 ? 13.829 6.957 -0.740 1.00 91.44 169 ASP A N 1
ATOM 1277 C CA . ASP A 1 169 ? 12.607 7.665 -0.349 1.00 91.44 169 ASP A CA 1
ATOM 1278 C C . ASP A 1 169 ? 12.592 9.111 -0.870 1.00 91.44 169 ASP A C 1
ATOM 1280 O O . ASP A 1 169 ? 11.634 9.533 -1.509 1.00 91.44 169 ASP A O 1
ATOM 1284 N N . ARG A 1 170 ? 13.700 9.853 -0.723 1.00 93.62 170 ARG A N 1
ATOM 1285 C CA . ARG A 1 170 ? 13.819 11.215 -1.279 1.00 93.62 170 ARG A CA 1
ATOM 1286 C C . ARG A 1 170 ? 13.725 11.247 -2.801 1.00 93.62 170 ARG A C 1
ATOM 1288 O O . ARG A 1 170 ? 13.155 12.189 -3.343 1.00 93.62 170 ARG A O 1
ATOM 1295 N N . ASN A 1 171 ? 14.291 10.255 -3.484 1.00 95.81 171 ASN A N 1
ATOM 1296 C CA . ASN A 1 171 ? 14.228 10.176 -4.940 1.00 95.81 171 ASN A CA 1
ATOM 1297 C C . ASN A 1 171 ? 12.802 9.885 -5.436 1.00 95.81 171 ASN A C 1
ATOM 1299 O O . ASN A 1 171 ? 12.376 10.466 -6.433 1.00 95.81 171 ASN A O 1
ATOM 1303 N N . LEU A 1 172 ? 12.062 9.018 -4.737 1.00 94.19 172 LEU A N 1
ATOM 1304 C CA . LEU A 1 172 ? 10.649 8.758 -5.028 1.00 94.19 172 LEU A CA 1
ATOM 1305 C C . LEU A 1 172 ? 9.814 10.027 -4.817 1.00 94.19 172 LEU A C 1
ATOM 1307 O O . LEU A 1 172 ? 9.146 10.468 -5.744 1.00 94.19 172 LEU A O 1
ATOM 1311 N N . LEU A 1 173 ? 9.971 10.699 -3.672 1.00 94.94 173 LEU A N 1
ATOM 1312 C CA . LEU A 1 173 ? 9.285 11.966 -3.394 1.00 94.94 173 LEU A CA 1
ATOM 1313 C C . LEU A 1 173 ? 9.610 13.053 -4.430 1.00 94.94 173 LEU A C 1
ATOM 1315 O O . LEU A 1 173 ? 8.733 13.809 -4.837 1.00 94.94 173 LEU A O 1
ATOM 1319 N N . ALA A 1 174 ? 10.865 13.149 -4.880 1.00 97.06 174 ALA A N 1
ATOM 1320 C CA . ALA A 1 174 ? 11.245 14.091 -5.931 1.00 97.06 174 ALA A CA 1
ATOM 1321 C C . ALA A 1 174 ? 10.548 13.786 -7.268 1.00 97.06 174 ALA A C 1
ATOM 1323 O O . ALA A 1 174 ? 10.196 14.718 -7.987 1.00 97.06 174 ALA A O 1
ATOM 1324 N N . THR A 1 175 ? 10.329 12.504 -7.573 1.00 96.06 175 THR A N 1
ATOM 1325 C CA . THR A 1 175 ? 9.587 12.061 -8.762 1.00 96.06 175 THR A CA 1
ATOM 1326 C C . THR A 1 175 ? 8.115 12.458 -8.662 1.00 96.06 175 THR A C 1
ATOM 1328 O O . THR A 1 175 ? 7.592 13.079 -9.579 1.00 96.06 175 THR A O 1
ATOM 1331 N N . GLU A 1 176 ? 7.473 12.189 -7.523 1.00 95.94 176 GLU A N 1
ATOM 1332 C CA . GLU A 1 176 ? 6.069 12.553 -7.269 1.00 95.94 176 GLU A CA 1
ATOM 1333 C C . GLU A 1 176 ? 5.844 14.076 -7.360 1.00 95.94 176 GLU A C 1
ATOM 1335 O O . GLU A 1 176 ? 4.874 14.550 -7.953 1.00 95.94 176 GLU A O 1
ATOM 1340 N N . ILE A 1 177 ? 6.766 14.874 -6.805 1.00 97.00 177 ILE A N 1
ATOM 1341 C CA . ILE A 1 177 ? 6.695 16.342 -6.859 1.00 97.00 177 ILE A CA 1
ATOM 1342 C C . ILE A 1 177 ? 6.882 16.860 -8.290 1.00 97.00 177 ILE A C 1
ATOM 1344 O O . ILE A 1 177 ? 6.197 17.807 -8.684 1.00 97.00 177 ILE A O 1
ATOM 1348 N N . GLU A 1 178 ? 7.808 16.281 -9.061 1.00 96.81 178 GLU A N 1
ATOM 1349 C CA . GLU A 1 178 ? 8.003 16.673 -10.459 1.00 96.81 178 GLU A CA 1
ATOM 1350 C C . GLU A 1 178 ? 6.788 16.323 -11.313 1.00 96.81 178 GLU A C 1
ATOM 1352 O O . GLU A 1 178 ? 6.333 17.180 -12.071 1.00 96.81 178 GLU A O 1
ATOM 1357 N N . GLU A 1 179 ? 6.209 15.134 -11.140 1.00 96.75 179 GLU A N 1
ATOM 1358 C CA . GLU A 1 179 ? 4.994 14.742 -11.849 1.00 96.75 179 GLU A CA 1
ATOM 1359 C C . GLU A 1 179 ? 3.846 15.716 -11.553 1.00 96.75 179 GLU A C 1
ATOM 1361 O O . GLU A 1 179 ? 3.185 16.200 -12.477 1.00 96.75 179 GLU A O 1
ATOM 1366 N N . LEU A 1 180 ? 3.646 16.073 -10.280 1.00 96.69 180 LEU A N 1
ATOM 1367 C CA . LEU A 1 180 ? 2.632 17.049 -9.888 1.00 96.69 180 LEU A CA 1
ATOM 1368 C C . LEU A 1 180 ? 2.895 18.429 -10.508 1.00 96.69 180 LEU A C 1
ATOM 1370 O O . LEU A 1 180 ? 1.970 19.061 -11.022 1.00 96.69 180 LEU A O 1
ATOM 1374 N N . ALA A 1 181 ? 4.140 18.910 -10.487 1.00 97.00 181 ALA A N 1
ATOM 1375 C CA . ALA A 1 181 ? 4.499 20.188 -11.099 1.00 97.00 181 ALA A CA 1
ATOM 1376 C C . ALA A 1 181 ? 4.222 20.180 -12.612 1.00 97.00 181 ALA A C 1
ATOM 1378 O O . ALA A 1 181 ? 3.561 21.079 -13.135 1.00 97.00 181 ALA A O 1
ATOM 1379 N N . ARG A 1 182 ? 4.636 19.117 -13.303 1.00 96.12 182 ARG A N 1
ATOM 1380 C CA . ARG A 1 182 ? 4.381 18.897 -14.729 1.00 96.12 182 ARG A CA 1
ATOM 1381 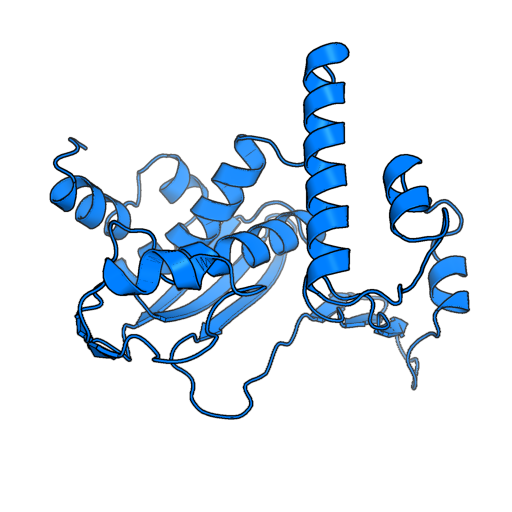C C . ARG A 1 182 ? 2.887 18.796 -15.040 1.00 96.12 182 ARG A C 1
ATOM 1383 O O . ARG A 1 182 ? 2.436 19.329 -16.057 1.00 96.12 182 ARG A O 1
ATOM 1390 N N . SER A 1 183 ? 2.106 18.149 -14.176 1.00 97.19 183 SER A N 1
ATOM 1391 C CA . SER A 1 183 ? 0.645 18.077 -14.281 1.00 97.19 183 SER A CA 1
ATOM 1392 C C . SER A 1 183 ? 0.013 19.469 -14.225 1.00 97.19 183 SER A C 1
ATOM 1394 O O . SER A 1 183 ? -0.796 19.813 -15.087 1.00 97.19 183 SER A O 1
ATOM 1396 N N . ILE A 1 184 ? 0.450 20.313 -13.284 1.00 97.69 184 ILE A N 1
ATOM 1397 C CA . ILE A 1 184 ? -0.003 21.706 -13.156 1.00 97.69 184 ILE A CA 1
ATOM 1398 C C . ILE A 1 184 ? 0.347 22.526 -14.406 1.00 97.69 184 ILE A C 1
ATOM 1400 O O . ILE A 1 184 ? -0.479 23.305 -14.880 1.00 97.69 184 ILE A O 1
ATOM 1404 N N . GLU A 1 185 ? 1.551 22.358 -14.953 1.00 98.00 185 GLU A N 1
ATOM 1405 C CA . GLU A 1 185 ? 2.014 23.118 -16.120 1.00 98.00 185 GLU A CA 1
ATOM 1406 C C . GLU A 1 185 ? 1.333 22.701 -17.428 1.00 98.00 185 GLU A C 1
ATOM 1408 O O . GLU A 1 185 ? 1.043 23.545 -18.278 1.00 98.00 185 GLU A O 1
ATOM 1413 N N . THR A 1 186 ? 1.089 21.402 -17.610 1.00 97.69 186 THR A N 1
ATOM 1414 C CA . THR A 1 186 ? 0.640 20.838 -18.895 1.00 97.69 186 THR A CA 1
ATOM 1415 C C . THR A 1 186 ? -0.841 20.472 -18.931 1.00 97.69 186 THR A C 1
ATOM 1417 O O . THR A 1 186 ? -1.396 20.282 -20.012 1.00 97.69 186 THR A O 1
ATOM 1420 N N . GLY A 1 187 ? -1.491 20.356 -17.771 1.00 96.56 187 GLY A N 1
ATOM 1421 C CA . GLY A 1 187 ? -2.845 19.819 -17.636 1.00 96.56 187 GLY A CA 1
ATOM 1422 C C . GLY A 1 187 ? -2.939 18.298 -17.813 1.00 96.56 187 GLY A C 1
ATOM 1423 O O . GLY A 1 187 ? -4.046 17.768 -17.891 1.00 96.56 187 GLY A O 1
ATOM 1424 N N . THR A 1 188 ? -1.808 17.591 -17.896 1.00 95.38 188 THR A N 1
ATOM 1425 C CA . THR A 1 188 ? -1.780 16.121 -17.953 1.00 95.38 188 THR A CA 1
ATOM 1426 C C . THR A 1 188 ? -2.132 15.552 -16.576 1.00 95.38 188 THR A C 1
ATOM 1428 O O . THR A 1 188 ? -1.566 16.028 -15.594 1.00 95.38 188 THR A O 1
ATOM 1431 N N . PRO A 1 189 ? -3.036 14.566 -16.451 1.00 95.38 189 PRO A N 1
ATOM 1432 C CA . PRO A 1 189 ? -3.305 13.918 -15.167 1.00 95.38 189 PRO A CA 1
ATOM 1433 C C . PRO A 1 189 ? -2.054 13.244 -14.590 1.00 95.38 189 PRO A C 1
ATOM 1435 O O . PRO A 1 189 ? -1.243 12.718 -15.349 1.00 95.38 189 PRO A O 1
ATOM 1438 N N . VAL A 1 190 ? -1.928 13.254 -13.262 1.00 95.75 190 VAL A N 1
ATOM 1439 C CA . VAL A 1 190 ? -0.958 12.416 -12.535 1.00 95.75 190 VAL A CA 1
ATOM 1440 C C . VAL A 1 190 ? -1.382 10.944 -12.582 1.00 95.75 190 VAL A C 1
ATOM 1442 O O . VAL A 1 190 ? -2.573 10.661 -12.734 1.00 95.75 190 VAL A O 1
ATOM 1445 N N . GLU A 1 191 ? -0.432 10.022 -12.426 1.00 93.25 191 GLU A N 1
ATOM 1446 C CA . GLU A 1 191 ? -0.683 8.578 -12.353 1.00 93.25 191 GLU A CA 1
ATOM 1447 C C . GLU A 1 191 ? -1.555 8.218 -11.144 1.00 93.25 191 GLU A C 1
ATOM 1449 O O . GLU A 1 191 ? -2.549 7.507 -11.289 1.00 93.25 191 GLU A O 1
ATOM 1454 N N . VAL A 1 192 ? -1.211 8.745 -9.963 1.00 95.06 192 VAL A N 1
ATOM 1455 C CA . VAL A 1 192 ? -1.941 8.504 -8.710 1.00 95.06 192 VAL A CA 1
ATOM 1456 C C . VAL A 1 192 ? -2.659 9.781 -8.286 1.00 95.06 192 VAL A C 1
ATOM 1458 O O . VAL A 1 192 ? -2.089 10.675 -7.657 1.00 95.06 192 VAL A O 1
ATOM 1461 N N . GLY A 1 193 ? -3.933 9.885 -8.661 1.00 95.38 193 GLY A N 1
ATOM 1462 C CA . GLY A 1 193 ? -4.787 11.027 -8.369 1.00 95.38 193 GLY A CA 1
ATOM 1463 C C . GLY A 1 193 ? -5.742 10.803 -7.189 1.00 95.38 193 GLY A C 1
ATOM 1464 O O . GLY A 1 193 ? -5.642 9.832 -6.434 1.00 95.38 193 GLY A O 1
ATOM 1465 N N . PRO A 1 194 ? -6.724 11.709 -7.013 1.00 95.81 194 PRO A N 1
ATOM 1466 C CA . PRO A 1 194 ? -7.730 11.581 -5.961 1.00 95.81 194 PRO A CA 1
ATOM 1467 C C . PRO A 1 194 ? -8.567 10.299 -6.050 1.00 95.81 194 PRO A C 1
ATOM 1469 O O . PRO A 1 194 ? -9.006 9.796 -5.019 1.00 95.81 194 PRO A O 1
ATOM 1472 N N . ALA A 1 195 ? -8.812 9.780 -7.257 1.00 95.75 195 ALA A N 1
ATOM 1473 C CA . ALA A 1 195 ? -9.612 8.573 -7.452 1.00 95.75 195 ALA A CA 1
ATOM 1474 C C . ALA A 1 195 ? -8.850 7.320 -7.002 1.00 95.75 195 ALA A C 1
ATOM 1476 O O . ALA A 1 195 ? -9.403 6.494 -6.278 1.00 95.75 195 ALA A O 1
ATOM 1477 N N . GLU A 1 196 ? -7.575 7.219 -7.372 1.00 96.81 196 GLU A N 1
ATOM 1478 C CA . GLU A 1 196 ? -6.674 6.131 -6.995 1.00 96.81 196 GLU A CA 1
ATOM 1479 C C . GLU A 1 196 ? -6.449 6.131 -5.477 1.00 96.81 196 GLU A C 1
ATOM 1481 O O . GLU A 1 196 ? -6.651 5.110 -4.815 1.00 96.81 196 GLU A O 1
ATOM 1486 N N . GLY A 1 197 ? -6.166 7.304 -4.897 1.00 96.50 197 GLY A N 1
ATOM 1487 C CA . GLY A 1 197 ? -6.024 7.462 -3.449 1.00 96.50 197 GLY A CA 1
ATOM 1488 C C . GLY A 1 197 ? -7.298 7.096 -2.677 1.00 96.50 197 GLY A C 1
ATOM 1489 O O . GLY A 1 197 ? -7.233 6.383 -1.672 1.00 96.50 197 GLY A O 1
ATOM 1490 N N . LEU A 1 198 ? -8.472 7.521 -3.161 1.00 97.44 198 LEU A N 1
ATOM 1491 C CA . LEU A 1 198 ? -9.757 7.148 -2.563 1.00 97.44 198 LEU A CA 1
ATOM 1492 C C . LEU A 1 198 ? -9.996 5.636 -2.642 1.00 97.44 198 LEU A C 1
ATOM 1494 O O . LEU A 1 198 ? -10.433 5.039 -1.659 1.00 97.44 198 LEU A O 1
ATOM 1498 N N . ALA A 1 199 ? -9.700 5.012 -3.783 1.00 97.75 199 ALA A N 1
ATOM 1499 C CA . ALA A 1 199 ? -9.854 3.575 -3.954 1.00 97.75 199 ALA A CA 1
ATOM 1500 C C . ALA A 1 199 ? -8.958 2.799 -2.977 1.00 97.75 199 ALA A C 1
ATOM 1502 O O . ALA A 1 199 ? -9.449 1.894 -2.303 1.00 97.75 199 ALA A O 1
ATOM 1503 N N . ALA A 1 200 ? -7.687 3.188 -2.826 1.00 97.94 200 ALA A N 1
ATOM 1504 C CA . ALA A 1 200 ? -6.757 2.555 -1.891 1.00 97.94 200 ALA A CA 1
ATOM 1505 C C . ALA A 1 200 ? -7.236 2.648 -0.428 1.00 97.94 200 ALA A C 1
ATOM 1507 O O . ALA A 1 200 ? -7.222 1.649 0.297 1.00 97.94 200 ALA A O 1
ATOM 1508 N N . VAL A 1 201 ? -7.733 3.817 -0.007 1.00 97.75 201 VAL A N 1
ATOM 1509 C CA . VAL A 1 201 ? -8.373 4.005 1.310 1.00 97.75 201 VAL A CA 1
ATOM 1510 C C . VAL A 1 201 ? -9.602 3.108 1.456 1.00 97.75 201 VAL A C 1
ATOM 1512 O O . VAL A 1 201 ? -9.744 2.407 2.462 1.00 97.75 201 VAL A O 1
ATOM 1515 N N . ALA A 1 202 ? -10.466 3.077 0.440 1.00 98.25 202 ALA A N 1
ATOM 1516 C CA . ALA A 1 202 ? -11.691 2.291 0.456 1.00 98.25 202 ALA A CA 1
ATOM 1517 C C . ALA A 1 202 ? -11.427 0.785 0.573 1.00 98.25 202 ALA A C 1
ATOM 1519 O O . ALA A 1 202 ? -12.210 0.099 1.223 1.00 98.25 202 ALA A O 1
ATOM 1520 N N . VAL A 1 203 ? -10.328 0.256 0.020 1.00 98.56 203 VAL A N 1
ATOM 1521 C CA . VAL A 1 203 ? -9.957 -1.162 0.196 1.00 98.56 203 VAL A CA 1
ATOM 1522 C C . VAL A 1 203 ? -9.722 -1.495 1.670 1.00 98.56 203 VAL A C 1
ATOM 1524 O O . VAL A 1 203 ? -10.248 -2.492 2.169 1.00 98.56 203 VAL A O 1
ATOM 1527 N N . ILE A 1 204 ? -8.956 -0.664 2.381 1.00 98.31 204 ILE A N 1
ATOM 1528 C CA . ILE A 1 204 ? -8.661 -0.897 3.801 1.00 98.31 204 ILE A CA 1
ATOM 1529 C C . ILE A 1 204 ? -9.918 -0.725 4.649 1.00 98.31 204 ILE A C 1
ATOM 1531 O O . ILE A 1 204 ? -10.215 -1.582 5.486 1.00 98.31 204 ILE A O 1
ATOM 1535 N N . LEU A 1 205 ? -10.696 0.330 4.390 1.00 98.19 205 LEU A N 1
ATOM 1536 C CA . LEU A 1 205 ? -11.980 0.524 5.055 1.00 98.19 205 LEU A CA 1
ATOM 1537 C C . LEU A 1 205 ? -12.930 -0.645 4.778 1.00 98.19 205 LEU A C 1
ATOM 1539 O O . LEU A 1 205 ? -13.538 -1.136 5.715 1.00 98.19 205 LEU A O 1
ATOM 1543 N N . ALA A 1 206 ? -12.991 -1.191 3.561 1.00 98.62 206 ALA A N 1
ATOM 1544 C CA . ALA A 1 206 ? -13.819 -2.359 3.254 1.00 98.62 206 ALA A CA 1
ATOM 1545 C C . ALA A 1 206 ? -13.442 -3.599 4.072 1.00 98.62 206 ALA A C 1
ATOM 1547 O O . ALA A 1 206 ? -14.328 -4.354 4.473 1.00 98.62 206 ALA A O 1
ATOM 1548 N N . GLY A 1 207 ? -12.155 -3.803 4.367 1.00 98.56 207 GLY A N 1
ATOM 1549 C CA . GLY A 1 207 ? -11.709 -4.854 5.282 1.00 98.56 207 GLY A CA 1
ATOM 1550 C C . GLY A 1 207 ? -12.227 -4.653 6.709 1.00 98.56 207 GLY A C 1
ATOM 1551 O O . GLY A 1 207 ? -12.741 -5.593 7.319 1.00 98.56 207 GLY A O 1
ATOM 1552 N N . LEU A 1 208 ? -12.142 -3.422 7.217 1.00 98.38 208 LEU A N 1
ATOM 1553 C CA . LEU A 1 208 ? -12.609 -3.042 8.555 1.00 98.38 208 LEU A CA 1
ATOM 1554 C C . LEU A 1 208 ? -14.141 -3.105 8.664 1.00 98.38 208 LEU A C 1
ATOM 1556 O O . LEU A 1 208 ? -14.677 -3.701 9.593 1.00 98.38 208 LEU A O 1
ATOM 1560 N N . GLU A 1 209 ? -14.844 -2.575 7.668 1.00 98.62 209 GLU A N 1
ATOM 1561 C CA . GLU A 1 209 ? -16.299 -2.624 7.549 1.00 98.62 209 GLU A CA 1
ATOM 1562 C C . GLU A 1 209 ? -16.814 -4.061 7.419 1.00 98.62 209 GLU A C 1
ATOM 1564 O O . GLU A 1 209 ? -17.824 -4.427 8.017 1.00 98.62 209 GLU A O 1
ATOM 1569 N N . SER A 1 210 ? -16.107 -4.913 6.672 1.00 98.81 210 SER A N 1
ATOM 1570 C CA . SER A 1 210 ? -16.438 -6.335 6.579 1.00 98.81 210 SER A CA 1
ATOM 1571 C C . SER A 1 210 ? -16.290 -7.047 7.924 1.00 98.81 210 SER A C 1
ATOM 1573 O O . SER A 1 210 ? -17.151 -7.863 8.270 1.00 98.81 210 SER A O 1
ATOM 1575 N N . ALA A 1 211 ? -15.252 -6.710 8.696 1.00 98.38 211 ALA A N 1
ATOM 1576 C CA . ALA A 1 211 ? -15.041 -7.252 10.033 1.00 98.38 211 ALA A CA 1
ATOM 1577 C C . ALA A 1 211 ? -16.157 -6.833 11.006 1.00 98.38 211 ALA A C 1
ATOM 1579 O O . ALA A 1 211 ? -16.696 -7.686 11.709 1.00 98.38 211 ALA A O 1
ATOM 1580 N N . GLU A 1 212 ? -16.547 -5.554 11.005 1.00 97.94 212 GLU A N 1
ATOM 1581 C CA . GLU A 1 212 ? -17.647 -5.031 11.832 1.00 97.94 212 GLU A CA 1
ATOM 1582 C C . GLU A 1 212 ? -19.009 -5.622 11.411 1.00 97.94 212 GLU A C 1
ATOM 1584 O O . GLU A 1 212 ? -19.831 -5.990 12.250 1.00 97.94 212 GLU A O 1
ATOM 1589 N N . ALA A 1 213 ? -19.252 -5.780 10.105 1.00 97.81 213 ALA A N 1
ATOM 1590 C CA . ALA A 1 213 ? -20.507 -6.322 9.581 1.00 97.81 213 ALA A CA 1
ATOM 1591 C C . ALA A 1 213 ? -20.622 -7.856 9.689 1.00 97.81 213 ALA A C 1
ATOM 1593 O O . ALA A 1 213 ? -21.716 -8.399 9.507 1.00 97.81 213 ALA A O 1
ATOM 1594 N N . GLY A 1 214 ? -19.514 -8.570 9.917 1.00 98.00 214 GLY A N 1
ATOM 1595 C CA . GLY A 1 214 ? -19.472 -10.035 9.964 1.00 98.00 214 GLY A CA 1
ATOM 1596 C C . GLY A 1 214 ? -19.824 -10.715 8.633 1.00 98.00 214 GLY A C 1
ATOM 1597 O O . GLY A 1 214 ? -20.295 -11.854 8.624 1.00 98.00 214 GLY A O 1
ATOM 1598 N N . ARG A 1 215 ? -19.648 -10.017 7.503 1.00 98.38 215 ARG A N 1
ATOM 1599 C CA . ARG A 1 215 ? -19.965 -10.517 6.153 1.00 98.38 215 ARG A CA 1
ATOM 1600 C C . ARG A 1 215 ? -19.061 -9.887 5.091 1.00 98.38 215 ARG A C 1
ATOM 1602 O O . ARG A 1 215 ? -18.527 -8.803 5.324 1.00 98.38 215 ARG A O 1
ATOM 1609 N N . PRO A 1 216 ? -18.964 -10.482 3.890 1.00 98.56 216 PRO A N 1
ATOM 1610 C CA . PRO A 1 216 ? -18.335 -9.818 2.757 1.00 98.56 216 PRO A CA 1
ATOM 1611 C C . PRO A 1 216 ? -19.020 -8.486 2.405 1.00 98.56 216 PRO A C 1
ATOM 1613 O O . PRO A 1 216 ? -20.251 -8.365 2.485 1.00 98.56 216 PRO A O 1
ATOM 1616 N N . VAL A 1 217 ? -18.223 -7.506 1.980 1.00 98.75 217 VAL A N 1
ATOM 1617 C CA . VAL A 1 217 ? -18.642 -6.146 1.604 1.00 98.75 217 VAL A CA 1
ATOM 1618 C C . VAL A 1 217 ? -18.115 -5.827 0.207 1.00 98.75 217 VAL A C 1
ATOM 1620 O O . VAL A 1 217 ? -16.954 -6.101 -0.099 1.00 98.75 217 VAL A O 1
ATOM 1623 N N . ALA A 1 218 ? -18.979 -5.303 -0.664 1.00 98.62 218 ALA A N 1
ATOM 1624 C CA . ALA A 1 218 ? -18.553 -4.822 -1.976 1.00 98.62 218 ALA A CA 1
ATOM 1625 C C . ALA A 1 218 ? -17.880 -3.451 -1.835 1.00 98.62 218 ALA A C 1
ATOM 1627 O O . ALA A 1 218 ? -18.313 -2.646 -1.010 1.00 98.62 218 ALA A O 1
ATOM 1628 N N . LEU A 1 219 ? -16.836 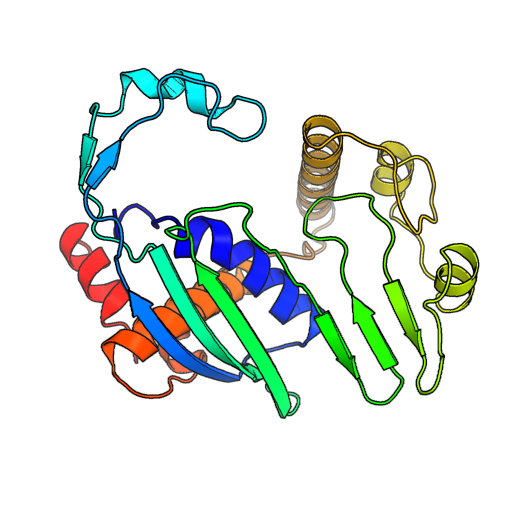-3.189 -2.625 1.00 98.31 219 LEU A N 1
ATOM 1629 C CA . LEU A 1 219 ? -16.067 -1.946 -2.502 1.00 98.31 219 LEU A CA 1
ATOM 1630 C C . LEU A 1 219 ? -16.955 -0.716 -2.747 1.00 98.31 21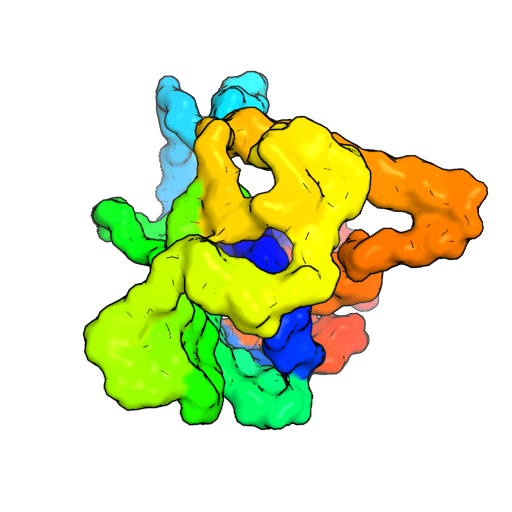9 LEU A C 1
ATOM 1632 O O . LEU A 1 219 ? -16.838 0.289 -2.049 1.00 98.31 219 LEU A O 1
ATOM 1636 N N . GLU A 1 220 ? -17.901 -0.825 -3.680 1.00 98.31 220 GLU A N 1
ATOM 1637 C CA . GLU A 1 220 ? -18.841 0.240 -4.024 1.00 98.31 220 GLU A CA 1
ATOM 1638 C C . GLU A 1 220 ? -19.713 0.650 -2.833 1.00 98.31 220 GLU A C 1
ATOM 1640 O O . GLU A 1 220 ? -19.985 1.833 -2.670 1.00 98.31 220 GLU A O 1
ATOM 1645 N N . GLN A 1 221 ? -20.079 -0.300 -1.961 1.00 98.50 221 GLN A N 1
ATOM 1646 C CA . GLN A 1 221 ? -20.883 -0.017 -0.766 1.00 98.50 221 GLN A CA 1
ATOM 1647 C C . GLN A 1 221 ? -20.135 0.839 0.259 1.00 98.50 221 GLN A C 1
ATOM 1649 O O . GLN A 1 221 ? -20.762 1.489 1.089 1.00 98.50 221 GLN A O 1
ATOM 1654 N N . VAL A 1 222 ? -18.804 0.788 0.259 1.00 98.31 222 VAL A N 1
ATOM 1655 C CA . VAL A 1 222 ? -17.973 1.620 1.137 1.00 98.31 222 VAL A CA 1
ATOM 1656 C C . VAL A 1 222 ? -17.786 2.992 0.506 1.00 98.31 222 VAL A C 1
ATOM 1658 O O . VAL A 1 222 ? -17.940 4.005 1.180 1.00 98.31 222 VAL A O 1
ATOM 1661 N N . LEU A 1 223 ? -17.524 3.030 -0.804 1.00 97.75 223 LEU A N 1
ATOM 1662 C CA . LEU A 1 223 ? -17.361 4.270 -1.564 1.00 97.75 223 LEU A CA 1
ATOM 1663 C C . LEU A 1 223 ? -18.620 5.150 -1.556 1.00 97.75 223 LEU A C 1
ATOM 1665 O O . LEU A 1 223 ? -18.503 6.370 -1.484 1.00 97.75 223 LEU A O 1
ATOM 1669 N N . ASP A 1 224 ? -19.810 4.550 -1.634 1.00 97.31 224 ASP A N 1
ATOM 1670 C CA . ASP A 1 224 ? -21.088 5.274 -1.604 1.00 97.31 224 ASP A CA 1
ATOM 1671 C C . ASP A 1 224 ? -21.663 5.474 -0.188 1.00 97.31 224 ASP A C 1
ATOM 1673 O O . ASP A 1 224 ? -22.697 6.126 -0.026 1.00 97.31 224 ASP A O 1
ATOM 1677 N N . GLY A 1 225 ? -20.991 4.941 0.838 1.00 96.25 225 GLY A N 1
ATOM 1678 C CA . GLY A 1 225 ? -21.393 5.050 2.239 1.00 96.25 225 GLY A CA 1
ATOM 1679 C C . GLY A 1 225 ? -22.546 4.131 2.665 1.00 96.25 225 GLY A C 1
ATOM 1680 O O . GLY A 1 225 ? -23.010 4.242 3.798 1.00 96.25 225 GLY A O 1
ATOM 1681 N N . THR A 1 226 ? -23.009 3.206 1.816 1.00 97.88 226 THR A N 1
ATOM 1682 C CA . THR A 1 226 ? -24.024 2.194 2.173 1.00 97.88 226 THR A CA 1
ATOM 1683 C C . THR A 1 226 ? -23.571 1.297 3.331 1.00 97.88 226 THR A C 1
ATOM 1685 O O . THR A 1 226 ? -24.395 0.848 4.132 1.00 97.88 226 THR A O 1
ATOM 1688 N N . VAL A 1 227 ? -22.273 0.997 3.417 1.00 98.25 227 VAL A N 1
ATOM 1689 C CA . VAL A 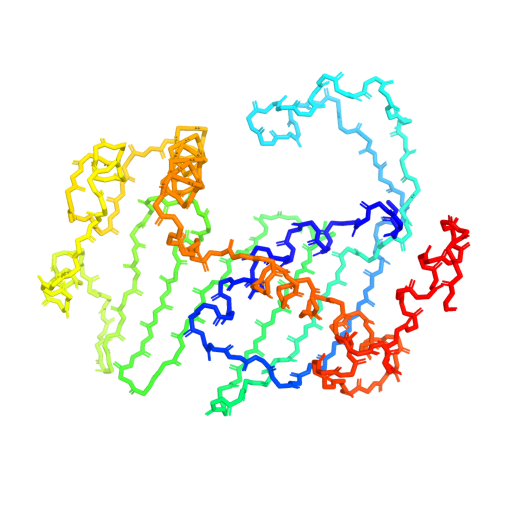1 227 ? -21.637 0.289 4.533 1.00 98.25 227 VAL A CA 1
ATOM 1690 C C . VAL A 1 227 ? -20.535 1.181 5.093 1.00 98.25 227 VAL A C 1
ATOM 1692 O O . VAL A 1 227 ? -19.509 1.377 4.450 1.00 98.25 227 VAL A O 1
ATOM 1695 N N . ASN A 1 228 ? -20.768 1.716 6.288 1.00 97.44 228 ASN A N 1
ATOM 1696 C CA . ASN A 1 228 ? -19.918 2.731 6.903 1.00 97.44 228 ASN A CA 1
ATOM 1697 C C . ASN A 1 228 ? -19.910 2.649 8.443 1.00 97.44 228 ASN A C 1
ATOM 1699 O O . ASN A 1 228 ? -19.785 3.670 9.106 1.00 97.44 228 ASN A O 1
ATOM 1703 N N . ALA A 1 229 ? -20.124 1.477 9.044 1.00 97.44 229 ALA A N 1
ATOM 1704 C CA . ALA A 1 229 ? -20.230 1.351 10.497 1.00 97.44 229 ALA A CA 1
ATOM 1705 C C . ALA A 1 229 ? -18.924 1.729 11.218 1.00 97.44 229 ALA A C 1
ATOM 1707 O O . ALA A 1 229 ? -18.972 2.427 12.235 1.00 97.44 229 ALA A O 1
ATOM 1708 N N . TYR A 1 230 ? -17.773 1.309 10.682 1.00 96.75 230 TYR A N 1
ATOM 1709 C CA . TYR A 1 230 ? -16.457 1.694 11.194 1.00 96.75 230 TYR A CA 1
ATOM 1710 C C . TYR A 1 230 ? -16.215 3.198 10.996 1.00 96.75 230 TYR A C 1
ATOM 1712 O O . TYR A 1 230 ? -15.817 3.888 11.936 1.00 96.75 230 TYR A O 1
ATOM 1720 N N . GLN A 1 231 ? -16.522 3.732 9.809 1.00 96.31 231 GLN A N 1
ATOM 1721 C CA . GLN A 1 231 ? -16.384 5.167 9.529 1.00 96.31 231 GLN A CA 1
ATOM 1722 C C . GLN A 1 231 ? -17.325 6.032 10.389 1.00 96.31 231 GLN A C 1
ATOM 1724 O O . GLN A 1 231 ? -16.910 7.054 10.925 1.00 96.31 231 GLN A O 1
ATOM 1729 N N . ALA A 1 232 ? -18.570 5.611 10.609 1.00 96.31 232 ALA A N 1
ATOM 1730 C CA . ALA A 1 232 ? -19.564 6.356 11.383 1.00 96.31 232 ALA A CA 1
ATOM 1731 C C . ALA A 1 232 ? -19.197 6.479 12.873 1.00 96.31 232 ALA A C 1
ATOM 1733 O O . ALA A 1 232 ? -19.630 7.410 13.559 1.00 96.31 232 ALA A O 1
ATOM 1734 N N . ASP A 1 233 ? -18.424 5.532 13.410 1.00 95.44 233 ASP A N 1
ATOM 1735 C CA . ASP A 1 233 ? -17.835 5.634 14.748 1.00 95.44 233 ASP A CA 1
ATOM 1736 C C . ASP A 1 233 ? -16.781 6.754 14.817 1.00 95.44 233 ASP A C 1
ATOM 1738 O O . ASP A 1 233 ? -16.805 7.584 15.733 1.00 95.44 233 ASP A O 1
ATOM 1742 N N . ILE A 1 234 ? -15.924 6.845 13.796 1.00 95.38 234 ILE A N 1
ATOM 1743 C CA . ILE A 1 234 ? -14.946 7.930 13.636 1.00 95.38 234 ILE A CA 1
ATOM 1744 C C . ILE A 1 234 ? -15.655 9.277 13.469 1.00 95.38 234 ILE A C 1
ATOM 1746 O O . ILE A 1 234 ? -15.362 10.217 14.208 1.00 95.38 234 ILE A O 1
ATOM 1750 N N . ASP A 1 235 ? -16.629 9.366 12.564 1.00 95.81 235 ASP A N 1
ATOM 1751 C CA . ASP A 1 235 ? -17.360 10.604 12.277 1.00 95.81 235 ASP A CA 1
ATOM 1752 C C . ASP A 1 235 ? -18.023 11.163 13.536 1.00 95.81 235 ASP A C 1
ATOM 1754 O O . ASP A 1 235 ? -17.900 12.349 13.846 1.00 95.81 235 ASP A O 1
ATOM 1758 N N . ARG A 1 236 ? -18.661 10.295 14.327 1.00 95.50 236 ARG A N 1
ATOM 1759 C CA . ARG A 1 236 ? -19.281 10.671 15.602 1.00 95.50 236 ARG A CA 1
ATOM 1760 C C . ARG A 1 236 ? -18.261 11.189 16.609 1.00 95.50 236 ARG A C 1
ATOM 1762 O O . ARG A 1 236 ? -18.548 12.161 17.305 1.00 95.50 236 ARG A O 1
ATOM 1769 N N . THR A 1 237 ? -17.092 10.556 16.677 1.00 94.81 237 THR A N 1
ATOM 1770 C CA . THR A 1 237 ? -15.985 10.966 17.555 1.00 94.81 237 THR A CA 1
ATOM 1771 C C . THR A 1 237 ? -15.448 12.343 17.154 1.00 94.81 237 THR A C 1
ATOM 1773 O O . THR A 1 237 ? -15.167 13.172 18.017 1.00 94.81 237 THR A O 1
ATOM 1776 N N . LEU A 1 238 ? -15.401 12.627 15.849 1.00 95.06 238 LEU A N 1
ATOM 1777 C CA . LEU A 1 238 ? -14.996 13.918 15.284 1.00 95.06 238 LEU A CA 1
ATOM 1778 C C . LEU A 1 238 ? -16.119 14.974 15.266 1.00 95.06 238 LEU A C 1
ATOM 1780 O O . LEU A 1 238 ? -15.877 16.128 14.914 1.00 95.06 238 LEU A O 1
ATOM 1784 N N . GLY A 1 239 ? -17.348 14.610 15.644 1.00 95.88 239 GLY A N 1
ATOM 1785 C CA . GLY A 1 239 ? -18.510 15.502 15.608 1.00 95.88 239 GLY A CA 1
ATOM 1786 C C . GLY A 1 239 ? -19.011 15.825 14.194 1.00 95.88 239 GLY A C 1
ATOM 1787 O O . GLY A 1 239 ? -19.717 16.821 14.005 1.00 95.88 239 GLY A O 1
ATOM 1788 N N . LEU A 1 240 ? -18.657 15.004 13.205 1.00 92.88 240 LEU A N 1
ATOM 1789 C CA . LEU A 1 240 ? -19.158 15.092 11.839 1.00 92.88 240 LEU A CA 1
ATOM 1790 C C . LEU A 1 240 ? -20.576 14.509 11.776 1.00 92.88 240 LEU A C 1
ATOM 1792 O O . LEU A 1 240 ? -20.919 13.554 12.475 1.00 92.88 240 LEU A O 1
ATOM 1796 N N . ARG A 1 241 ? -21.442 15.128 10.970 1.00 76.62 241 ARG A N 1
ATOM 1797 C CA . ARG A 1 241 ? -22.790 14.607 10.716 1.00 76.62 241 ARG A CA 1
ATOM 1798 C C . ARG A 1 241 ? -22.715 13.622 9.553 1.00 76.62 241 ARG A C 1
ATOM 1800 O O . ARG A 1 241 ? -22.134 13.980 8.532 1.00 76.62 241 ARG A O 1
ATOM 1807 N N . ALA A 1 242 ? -23.313 12.446 9.739 1.00 59.44 242 ALA A N 1
ATOM 1808 C CA . ALA A 1 242 ? -23.582 11.486 8.670 1.00 59.44 242 ALA A CA 1
ATOM 1809 C C . ALA A 1 242 ? -24.587 12.044 7.652 1.00 59.44 242 ALA A C 1
ATOM 1811 O O . ALA A 1 242 ? -25.474 12.832 8.073 1.00 59.44 242 ALA A O 1
#

Sequence (242 aa):
MREEGGPILDVGVHNADLLLYLLGPLRRVSGQARLSEPERLVPQGAASPGGFYERFRGDFPAVVQATAPDILMMHLEFASGVWGELVLDMAAHGAGSATHVVYGNDGRLDLPGMRRGLPLSVWPDGAPEPLGDAAILERVPQFQLEPLVAELFGGPRLARYDRDFPAADRNLLATEIEELARSIETGTPVEVGPAEGLAAVAVILAGLESAEAGRPVALEQVLDGTVNAYQADIDRTLGLRA